Protein AF-A0A9P6N732-F1 (afdb_monomer_lite)

Secondary structure (DSSP, 8-state):
-THHHHHHHHHHHHHHHHHHHHHHHHHHH--SS-HHHHHHHHHHHHHHHHTS-HHHHHHHHHHHHHHHHHHHHHHHHHHHHHHTT-STT----TTHHHHTT-SSPPSTT--SHHHHHHHHHHHHHHHHHTTTTHHHHHHHHHTSS-HHHHHHHHHHHHHHHHHHHHHHHHHHHHHHS-TT-TT--TT---GGG-HHHHHHHHTT-TTS--

pLDDT: mean 74.11, std 10.77, range [39.5, 91.31]

Structure (mmCIF, N/CA/C/O backbone):
data_AF-A0A9P6N732-F1
#
_entry.id   AF-A0A9P6N732-F1
#
loop_
_atom_site.group_PDB
_atom_site.id
_atom_site.type_symbol
_atom_site.label_atom_id
_atom_site.label_alt_id
_atom_site.label_comp_id
_atom_site.label_asym_id
_atom_site.label_entity_id
_atom_site.label_seq_id
_atom_site.pdbx_PDB_ins_code
_atom_site.Cartn_x
_atom_site.Cartn_y
_atom_site.Cartn_z
_atom_site.occupancy
_atom_site.B_iso_or_equiv
_atom_site.auth_seq_id
_atom_site.auth_comp_id
_atom_site.auth_asym_id
_atom_site.auth_atom_id
_atom_site.pdbx_PDB_model_num
ATOM 1 N N . MET A 1 1 ? 26.336 9.487 -18.214 1.00 48.50 1 MET A N 1
ATOM 2 C CA . MET A 1 1 ? 27.248 8.902 -17.209 1.00 48.50 1 MET A CA 1
ATOM 3 C C . MET A 1 1 ? 26.817 9.102 -15.746 1.00 48.50 1 MET A C 1
ATOM 5 O O . MET A 1 1 ? 27.049 8.152 -15.024 1.00 48.50 1 MET A O 1
ATOM 9 N N . PRO A 1 2 ? 26.117 10.176 -15.299 1.00 49.53 2 PRO A N 1
ATOM 10 C CA . PRO A 1 2 ? 25.765 10.336 -13.872 1.00 49.53 2 PRO A CA 1
ATOM 11 C C . PRO A 1 2 ? 24.549 9.510 -13.395 1.00 49.53 2 PRO A C 1
ATOM 13 O O . PRO A 1 2 ? 24.316 9.381 -12.201 1.00 49.53 2 PRO A O 1
ATOM 16 N N . CYS A 1 3 ? 23.763 8.932 -14.312 1.00 46.25 3 CYS A N 1
ATOM 17 C CA . CYS A 1 3 ? 22.564 8.148 -13.974 1.00 46.25 3 CYS A CA 1
ATOM 18 C C . CYS A 1 3 ? 22.903 6.759 -13.388 1.00 46.25 3 CYS A C 1
ATOM 20 O O . CYS A 1 3 ? 22.162 6.231 -12.565 1.00 46.25 3 CYS A O 1
ATOM 22 N N . ARG A 1 4 ? 24.060 6.183 -13.754 1.00 48.03 4 ARG A N 1
ATOM 23 C CA . ARG A 1 4 ? 24.519 4.895 -13.204 1.00 48.03 4 ARG A CA 1
ATOM 24 C C . ARG A 1 4 ? 24.919 4.996 -11.733 1.00 48.03 4 ARG A C 1
ATOM 26 O O . ARG A 1 4 ? 24.672 4.055 -10.992 1.00 48.03 4 ARG A O 1
ATOM 33 N N . ASP A 1 5 ? 25.472 6.128 -11.312 1.00 51.56 5 ASP A N 1
ATOM 34 C CA . ASP A 1 5 ? 26.007 6.278 -9.956 1.00 51.56 5 ASP A CA 1
ATOM 35 C C . ASP A 1 5 ? 24.883 6.403 -8.912 1.00 51.56 5 ASP A C 1
ATOM 37 O O . ASP A 1 5 ? 24.933 5.755 -7.873 1.00 51.56 5 ASP A O 1
ATOM 41 N N . ILE A 1 6 ? 23.795 7.111 -9.237 1.00 50.75 6 ILE A N 1
ATOM 42 C CA . ILE A 1 6 ? 22.619 7.246 -8.355 1.00 50.75 6 ILE A CA 1
ATOM 43 C C . ILE A 1 6 ? 21.789 5.949 -8.319 1.00 50.75 6 ILE A C 1
ATOM 45 O O . ILE A 1 6 ? 21.302 5.543 -7.263 1.00 50.75 6 ILE A O 1
ATOM 49 N N . LEU A 1 7 ? 21.661 5.253 -9.457 1.00 49.97 7 LEU A N 1
ATOM 50 C CA . LEU A 1 7 ? 21.033 3.926 -9.496 1.00 49.97 7 LEU A CA 1
ATOM 51 C C . LEU A 1 7 ? 21.823 2.898 -8.668 1.00 49.97 7 LEU A C 1
ATOM 53 O O . LEU A 1 7 ? 21.218 2.030 -8.041 1.00 49.97 7 LEU A O 1
ATOM 57 N N . ASN A 1 8 ? 23.151 3.013 -8.605 1.00 47.62 8 ASN A N 1
ATOM 58 C CA . ASN A 1 8 ? 23.995 2.122 -7.808 1.00 47.62 8 ASN A CA 1
ATOM 59 C C . ASN A 1 8 ? 23.916 2.386 -6.293 1.00 47.62 8 ASN A C 1
ATOM 61 O O . ASN A 1 8 ? 24.102 1.448 -5.525 1.00 47.62 8 ASN A O 1
ATOM 65 N N . GLU A 1 9 ? 23.606 3.608 -5.846 1.00 53.16 9 GLU A N 1
ATOM 66 C CA . GLU A 1 9 ? 23.449 3.917 -4.412 1.00 53.16 9 GLU A CA 1
ATOM 67 C C . GLU A 1 9 ? 22.046 3.605 -3.863 1.00 53.16 9 GLU A C 1
ATOM 69 O O . GLU A 1 9 ? 21.909 3.244 -2.694 1.00 53.16 9 GLU A O 1
ATOM 74 N N . ILE A 1 10 ? 21.000 3.702 -4.693 1.00 54.28 10 ILE A N 1
ATOM 75 C CA . ILE A 1 10 ? 19.600 3.492 -4.271 1.00 54.28 10 ILE A CA 1
ATOM 76 C C . ILE A 1 10 ? 19.138 2.044 -4.505 1.00 54.28 10 ILE A C 1
ATOM 78 O O . ILE A 1 10 ? 18.324 1.517 -3.744 1.00 54.28 10 ILE A O 1
ATOM 82 N N . SER A 1 11 ? 19.681 1.355 -5.514 1.00 59.44 11 SER A N 1
ATOM 83 C CA . SER A 1 11 ? 19.337 -0.051 -5.769 1.00 59.44 11 SER A CA 1
ATOM 84 C C . SER A 1 11 ? 19.594 -1.011 -4.596 1.00 59.44 11 SER A C 1
ATOM 86 O O . SER A 1 11 ? 18.747 -1.881 -4.401 1.00 59.44 11 SER A O 1
ATOM 88 N N . PRO A 1 12 ? 20.653 -0.896 -3.763 1.00 66.31 12 PRO A N 1
ATOM 89 C CA . PRO A 1 12 ? 20.920 -1.896 -2.732 1.00 66.31 12 PRO A CA 1
ATOM 90 C C . PRO A 1 12 ? 19.875 -1.862 -1.616 1.00 66.31 12 PRO A C 1
ATOM 92 O O . PRO A 1 12 ? 19.451 -2.912 -1.137 1.00 66.31 12 PRO A O 1
ATOM 95 N N . SER A 1 13 ? 19.437 -0.666 -1.210 1.00 68.19 13 SER A N 1
ATOM 96 C CA . SER A 1 13 ? 18.441 -0.496 -0.148 1.00 68.19 13 SER A CA 1
ATOM 97 C C . SER A 1 13 ? 17.042 -0.893 -0.621 1.00 68.19 13 SER A C 1
ATOM 99 O O . SER A 1 13 ? 16.320 -1.567 0.115 1.00 68.19 13 SER A O 1
ATOM 101 N N . ALA A 1 14 ? 16.688 -0.560 -1.865 1.00 71.44 14 ALA A N 1
ATOM 102 C CA . ALA A 1 14 ? 15.433 -0.978 -2.479 1.00 71.44 14 ALA A CA 1
ATOM 103 C C . ALA A 1 14 ? 15.367 -2.504 -2.661 1.00 71.44 14 ALA A C 1
ATOM 105 O O . ALA A 1 14 ? 14.405 -3.130 -2.221 1.00 71.44 14 ALA A O 1
ATOM 106 N N . LEU A 1 15 ? 16.419 -3.121 -3.215 1.00 76.12 15 LEU A N 1
ATOM 107 C CA . LEU A 1 15 ? 16.503 -4.577 -3.376 1.00 76.12 15 LEU A CA 1
ATOM 108 C C . LEU A 1 15 ? 16.464 -5.296 -2.022 1.00 76.12 15 LEU A C 1
ATOM 110 O O . LEU A 1 15 ? 15.762 -6.293 -1.878 1.00 76.12 15 LEU A O 1
ATOM 114 N N . ALA A 1 16 ? 17.161 -4.781 -1.003 1.00 77.56 16 ALA A N 1
ATOM 115 C CA . ALA A 1 16 ? 17.107 -5.345 0.345 1.00 77.56 16 ALA A CA 1
ATOM 116 C C . ALA A 1 16 ? 15.693 -5.274 0.951 1.00 77.56 16 ALA A C 1
ATOM 118 O O . ALA A 1 16 ? 15.240 -6.237 1.576 1.00 77.56 16 ALA A O 1
ATOM 119 N N . ALA A 1 17 ? 14.974 -4.167 0.738 1.00 78.44 17 ALA A N 1
ATOM 120 C CA . ALA A 1 17 ? 13.595 -4.013 1.190 1.00 78.44 17 ALA A CA 1
ATOM 121 C C . ALA A 1 17 ? 12.636 -4.974 0.464 1.00 78.44 17 ALA A C 1
ATOM 123 O O . ALA A 1 17 ? 11.801 -5.605 1.113 1.00 78.44 17 ALA A O 1
ATOM 124 N N . GLU A 1 18 ? 12.777 -5.140 -0.854 1.00 78.56 18 GLU A N 1
ATOM 125 C CA . GLU A 1 18 ? 11.959 -6.065 -1.651 1.00 78.56 18 GLU A CA 1
ATOM 126 C C . GLU A 1 18 ? 12.215 -7.533 -1.282 1.00 78.56 18 GLU A C 1
ATOM 128 O O . GLU A 1 18 ? 11.266 -8.303 -1.111 1.00 78.56 18 GLU A O 1
ATOM 133 N N . LEU A 1 19 ? 13.479 -7.916 -1.072 1.00 83.56 19 LEU A N 1
ATOM 134 C CA . LEU A 1 19 ? 13.851 -9.258 -0.616 1.00 83.56 19 LEU A CA 1
ATOM 135 C C . LEU A 1 19 ? 13.285 -9.552 0.779 1.00 83.56 19 LEU A C 1
ATOM 137 O O . LEU A 1 19 ? 12.690 -10.611 0.985 1.00 83.56 19 LEU A O 1
ATOM 141 N N . SER A 1 20 ? 13.396 -8.605 1.714 1.00 83.75 20 SER A N 1
ATOM 142 C CA . SER A 1 20 ? 12.810 -8.733 3.054 1.00 83.75 20 SER A CA 1
ATOM 143 C C . SER A 1 20 ? 11.286 -8.887 2.989 1.00 83.75 20 SER A C 1
ATOM 145 O O . SER A 1 20 ? 10.727 -9.815 3.577 1.00 83.75 20 SER A O 1
ATOM 147 N N . ALA A 1 21 ? 10.612 -8.052 2.193 1.00 80.88 21 ALA A N 1
ATOM 148 C CA . ALA A 1 21 ? 9.166 -8.125 2.001 1.00 80.88 21 ALA A CA 1
ATOM 149 C C . ALA A 1 21 ? 8.720 -9.462 1.382 1.00 80.88 21 ALA A C 1
ATOM 151 O O . ALA A 1 21 ? 7.723 -10.038 1.818 1.00 80.88 21 ALA A O 1
ATOM 152 N N . SER A 1 22 ? 9.466 -9.987 0.403 1.00 82.19 22 SER A N 1
ATOM 153 C CA . SER A 1 22 ? 9.171 -11.283 -0.221 1.00 82.19 22 SER A CA 1
ATOM 154 C C . SER A 1 22 ? 9.269 -12.444 0.774 1.00 82.19 22 SER A C 1
ATOM 156 O O . SER A 1 22 ? 8.415 -13.330 0.783 1.00 82.19 22 SER A O 1
ATOM 158 N N . ALA A 1 23 ? 10.256 -12.407 1.671 1.00 83.06 23 ALA A N 1
ATOM 159 C CA . ALA A 1 23 ? 10.449 -13.436 2.682 1.00 83.06 23 ALA A CA 1
ATOM 160 C C . ALA A 1 23 ? 9.321 -13.412 3.730 1.00 83.06 23 ALA A C 1
ATOM 162 O O . ALA A 1 23 ? 8.751 -14.457 4.051 1.00 83.06 23 ALA A O 1
ATOM 163 N N . ILE A 1 24 ? 8.908 -12.214 4.164 1.00 80.50 24 ILE A N 1
ATOM 164 C CA . ILE A 1 24 ? 7.747 -12.018 5.047 1.00 80.50 24 ILE A CA 1
ATOM 165 C C . ILE A 1 24 ? 6.460 -12.543 4.385 1.00 80.50 24 ILE A C 1
ATOM 167 O O . ILE A 1 24 ? 5.666 -13.229 5.029 1.00 80.50 24 ILE A O 1
ATOM 171 N N . LEU A 1 25 ? 6.260 -12.280 3.088 1.00 80.81 25 LEU A N 1
ATOM 172 C CA . LEU A 1 25 ? 5.090 -12.756 2.344 1.00 80.81 25 LEU A CA 1
ATOM 173 C C . LEU A 1 25 ? 5.022 -14.290 2.278 1.00 80.81 25 LEU A C 1
ATOM 175 O O . LEU A 1 25 ? 3.945 -14.865 2.407 1.00 80.81 25 LEU A O 1
ATOM 179 N N . ILE A 1 26 ? 6.151 -14.975 2.091 1.00 81.19 26 ILE A N 1
ATOM 180 C CA . ILE A 1 26 ? 6.178 -16.447 2.070 1.00 81.19 26 ILE A CA 1
ATOM 181 C C . ILE A 1 26 ? 5.954 -17.008 3.478 1.00 81.19 26 ILE A C 1
ATOM 183 O O . ILE A 1 26 ? 5.243 -18.003 3.646 1.00 81.19 26 ILE A O 1
ATOM 187 N N . ASN A 1 27 ? 6.493 -16.337 4.501 1.00 79.25 27 ASN A N 1
ATOM 188 C CA . ASN A 1 27 ? 6.292 -16.717 5.897 1.00 79.25 27 ASN A CA 1
ATOM 189 C C . ASN A 1 27 ? 4.812 -16.683 6.316 1.00 79.25 27 ASN A C 1
ATOM 191 O O . ASN A 1 27 ? 4.403 -17.480 7.160 1.00 79.25 27 ASN A O 1
ATOM 195 N N . TYR A 1 28 ? 4.001 -15.835 5.675 1.00 72.62 28 TYR A N 1
ATOM 196 C CA . TYR A 1 28 ? 2.550 -15.812 5.871 1.00 72.62 28 TYR A CA 1
ATOM 197 C C . TYR A 1 28 ? 1.893 -17.175 5.585 1.00 72.62 28 TYR A C 1
ATOM 199 O O . TYR A 1 28 ? 1.007 -17.592 6.324 1.00 72.62 28 TYR A O 1
ATOM 207 N N . TRP A 1 29 ? 2.359 -17.904 4.564 1.00 74.44 29 TRP A N 1
ATOM 208 C CA . TRP A 1 29 ? 1.791 -19.197 4.156 1.00 74.44 29 TRP A CA 1
ATOM 209 C C . TRP A 1 29 ? 2.515 -20.407 4.749 1.00 74.44 29 TRP A C 1
ATOM 211 O O . TRP A 1 29 ? 1.934 -21.482 4.884 1.00 74.44 29 TRP A O 1
ATOM 221 N N . THR A 1 30 ? 3.802 -20.283 5.075 1.00 74.88 30 THR A N 1
ATOM 222 C CA . THR A 1 30 ? 4.592 -21.382 5.642 1.00 74.88 30 THR A CA 1
ATOM 223 C C . THR A 1 30 ? 5.644 -20.850 6.603 1.00 74.88 30 THR A C 1
ATOM 225 O O . THR A 1 30 ? 6.662 -20.288 6.204 1.00 74.88 30 THR A O 1
ATOM 228 N N . LYS A 1 31 ? 5.432 -21.123 7.895 1.00 69.56 31 LYS A N 1
ATOM 229 C CA . LYS A 1 31 ? 6.390 -20.835 8.977 1.00 69.56 31 LYS A CA 1
ATOM 230 C C . LYS A 1 31 ? 7.381 -21.974 9.237 1.00 69.56 31 LYS A C 1
ATOM 232 O O . LYS A 1 31 ? 8.205 -21.875 10.138 1.00 69.56 31 LYS A O 1
ATOM 237 N N . ALA A 1 32 ? 7.305 -23.058 8.462 1.00 72.38 32 ALA A N 1
ATOM 238 C CA . ALA A 1 32 ? 8.124 -24.256 8.660 1.00 72.38 32 ALA A CA 1
ATOM 239 C C . ALA A 1 32 ? 9.618 -24.045 8.346 1.00 72.38 32 ALA A C 1
ATOM 241 O O . ALA A 1 32 ? 10.449 -24.838 8.779 1.00 72.38 32 ALA A O 1
ATOM 242 N N . VAL A 1 33 ? 9.968 -22.992 7.599 1.00 77.31 33 VAL A N 1
ATOM 243 C CA . VAL A 1 33 ? 11.335 -22.723 7.130 1.00 77.31 33 VAL A CA 1
ATOM 244 C C . VAL A 1 33 ? 11.800 -21.350 7.620 1.00 77.31 33 VAL A C 1
ATOM 246 O O . VAL A 1 33 ? 11.029 -20.389 7.625 1.00 77.31 33 VAL A O 1
ATOM 249 N N . ASN A 1 34 ? 13.071 -21.254 8.024 1.00 79.94 34 ASN A N 1
ATOM 250 C CA . ASN A 1 34 ? 13.687 -20.010 8.491 1.00 79.94 34 ASN A CA 1
ATOM 251 C C . ASN A 1 34 ? 13.654 -18.927 7.394 1.00 79.94 34 ASN A C 1
ATOM 253 O O . ASN A 1 34 ? 14.011 -19.185 6.244 1.00 79.94 34 ASN A O 1
ATOM 257 N N . ASN A 1 35 ? 13.285 -17.701 7.774 1.00 77.75 35 ASN A N 1
ATOM 258 C CA . ASN A 1 35 ? 13.184 -16.542 6.885 1.00 77.75 35 ASN A CA 1
ATOM 259 C C . ASN A 1 35 ? 14.473 -16.271 6.083 1.00 77.75 35 ASN A C 1
ATOM 261 O O . ASN A 1 35 ? 14.416 -15.849 4.930 1.00 77.75 35 ASN A O 1
ATOM 265 N N . ALA A 1 36 ? 15.641 -16.568 6.665 1.00 80.50 36 ALA A N 1
ATOM 266 C CA . ALA A 1 36 ? 16.934 -16.414 6.000 1.00 80.50 36 ALA A CA 1
ATOM 267 C C . ALA A 1 36 ? 17.070 -17.262 4.725 1.00 80.50 36 ALA A C 1
ATOM 269 O O . ALA A 1 36 ? 17.690 -16.824 3.756 1.00 80.50 36 ALA A O 1
ATOM 270 N N . VAL A 1 37 ? 16.450 -18.446 4.697 1.00 84.88 37 VAL A N 1
ATOM 271 C CA . VAL A 1 37 ? 16.491 -19.347 3.537 1.00 84.88 37 VAL A CA 1
ATOM 272 C C . VAL A 1 37 ? 15.705 -18.749 2.373 1.00 84.88 37 VAL A C 1
ATOM 274 O O . VAL A 1 37 ? 16.184 -18.748 1.240 1.00 84.88 37 VAL A O 1
ATOM 277 N N . TRP A 1 38 ? 14.534 -18.171 2.653 1.00 84.44 38 TRP A N 1
ATOM 278 C CA . TRP A 1 38 ? 13.718 -17.503 1.639 1.00 84.44 38 TRP A CA 1
ATOM 279 C C . TRP A 1 38 ? 14.414 -16.272 1.058 1.00 84.44 38 TRP A C 1
ATOM 281 O O . TRP A 1 38 ? 14.413 -16.095 -0.159 1.00 84.44 38 TRP A O 1
ATOM 291 N N . MET A 1 39 ? 15.080 -15.474 1.900 1.00 84.56 39 MET A N 1
ATOM 292 C CA . MET A 1 39 ? 15.869 -14.327 1.437 1.00 84.56 39 MET A CA 1
ATOM 293 C C . MET A 1 39 ? 17.022 -14.754 0.517 1.00 84.56 39 MET A C 1
ATOM 295 O O . MET A 1 39 ? 17.208 -14.160 -0.544 1.00 84.56 39 MET A O 1
ATOM 299 N N . MET A 1 40 ? 17.768 -15.803 0.881 1.00 86.06 40 MET A N 1
ATOM 300 C CA . MET A 1 40 ? 18.874 -16.313 0.060 1.00 86.06 40 MET A CA 1
ATOM 301 C C . MET A 1 40 ? 18.384 -16.867 -1.283 1.00 86.06 40 MET A C 1
ATOM 303 O O . MET A 1 40 ? 19.015 -16.635 -2.314 1.00 86.06 40 MET A O 1
ATOM 307 N N . LEU A 1 41 ? 17.242 -17.560 -1.287 1.00 87.62 41 LEU A N 1
ATOM 308 C CA . LEU A 1 41 ? 16.639 -18.095 -2.505 1.00 87.62 41 LEU A CA 1
ATOM 309 C C . LEU A 1 41 ? 16.192 -16.972 -3.448 1.00 87.62 41 LEU A C 1
ATOM 311 O O . LEU A 1 41 ? 16.503 -17.015 -4.636 1.00 87.62 41 LEU A O 1
ATOM 315 N N . MET A 1 42 ? 15.515 -15.945 -2.930 1.00 85.94 42 MET A N 1
ATOM 316 C CA . MET A 1 42 ? 15.081 -14.805 -3.746 1.00 85.94 42 MET A CA 1
ATOM 317 C C . MET A 1 42 ? 16.267 -14.005 -4.286 1.00 85.94 42 MET A C 1
ATOM 319 O O . MET A 1 42 ? 16.261 -13.610 -5.451 1.00 85.94 42 MET A O 1
ATOM 323 N N . LEU A 1 43 ? 17.334 -13.854 -3.497 1.00 85.75 43 LEU A N 1
ATOM 324 C CA . LEU A 1 43 ? 18.578 -13.253 -3.971 1.00 85.75 43 LEU A CA 1
ATOM 325 C C . LEU A 1 43 ? 19.194 -14.065 -5.120 1.00 85.75 43 LEU A C 1
ATOM 327 O O . LEU A 1 43 ? 19.596 -13.484 -6.125 1.00 85.75 43 LEU A O 1
ATOM 331 N N . ALA A 1 44 ? 19.230 -15.396 -5.012 1.00 86.62 44 ALA A N 1
ATOM 332 C CA . ALA A 1 44 ? 19.741 -16.260 -6.076 1.00 86.62 44 ALA A CA 1
ATOM 333 C C . ALA A 1 44 ? 18.935 -16.117 -7.379 1.00 86.62 44 ALA A C 1
ATOM 335 O O . ALA A 1 44 ? 19.522 -16.086 -8.459 1.00 86.62 44 ALA A O 1
ATOM 336 N N . VAL A 1 45 ? 17.609 -15.960 -7.288 1.00 86.12 45 VAL A N 1
ATOM 337 C CA . VAL A 1 45 ? 16.747 -15.691 -8.452 1.00 86.12 45 VAL A CA 1
ATOM 338 C C . VAL A 1 45 ? 17.073 -14.337 -9.079 1.00 86.12 45 VAL A C 1
ATOM 340 O O . VAL A 1 45 ? 17.247 -14.263 -10.293 1.00 86.12 45 VAL A O 1
ATOM 343 N N . VAL A 1 46 ? 17.211 -13.276 -8.277 1.00 82.69 46 VAL A N 1
ATOM 344 C CA . VAL A 1 46 ? 17.572 -11.936 -8.776 1.00 82.69 46 VAL A CA 1
ATOM 345 C C . VAL A 1 46 ? 18.942 -11.954 -9.453 1.00 82.69 46 VAL A C 1
ATOM 347 O O . VAL A 1 46 ? 19.108 -11.387 -10.533 1.00 82.69 46 VAL A O 1
ATOM 350 N N . VAL A 1 47 ? 19.921 -12.642 -8.865 1.00 84.25 47 VAL A N 1
ATOM 351 C CA . VAL A 1 47 ? 21.248 -12.828 -9.467 1.00 84.25 47 VAL A CA 1
ATOM 352 C C . VAL A 1 47 ? 21.148 -13.630 -10.768 1.00 84.25 47 VAL A C 1
ATOM 354 O O . VAL A 1 47 ? 21.765 -13.252 -11.757 1.00 84.25 47 VAL A O 1
ATOM 357 N N . GLY A 1 48 ? 20.326 -14.680 -10.815 1.00 83.06 48 GLY A N 1
ATOM 358 C CA . GLY A 1 48 ? 20.071 -15.453 -12.033 1.00 83.06 48 GLY A CA 1
ATOM 359 C C . GLY A 1 48 ? 19.447 -14.615 -13.153 1.00 83.06 48 GLY A C 1
ATOM 360 O O . GLY A 1 48 ? 19.899 -14.671 -14.295 1.00 83.06 48 GLY A O 1
ATOM 361 N N . LEU A 1 49 ? 18.461 -13.777 -12.823 1.00 78.25 49 LEU A N 1
ATOM 362 C CA . LEU A 1 49 ? 17.828 -12.854 -13.768 1.00 78.25 49 LEU A CA 1
ATOM 363 C C . LEU A 1 49 ? 18.784 -11.755 -14.253 1.00 78.25 49 LEU A C 1
ATOM 365 O O . LEU A 1 49 ? 18.635 -11.294 -15.380 1.00 78.25 49 LEU A O 1
ATOM 369 N N . ASN A 1 50 ? 19.797 -11.376 -13.464 1.00 81.44 50 ASN A N 1
ATOM 370 C CA . ASN A 1 50 ? 20.834 -10.434 -13.905 1.00 81.44 50 ASN A CA 1
ATOM 371 C C . ASN A 1 50 ? 21.684 -10.972 -15.072 1.00 81.44 50 ASN A C 1
ATOM 373 O O . ASN A 1 50 ? 22.267 -10.179 -15.807 1.00 81.44 50 ASN A O 1
ATOM 377 N N . PHE A 1 51 ? 21.737 -12.292 -15.282 1.00 80.88 51 PHE A N 1
ATOM 378 C CA . PHE A 1 51 ? 22.398 -12.885 -16.451 1.00 80.88 51 PHE A CA 1
ATOM 379 C C . PHE A 1 51 ? 21.491 -12.962 -17.691 1.00 80.88 51 PHE A C 1
ATOM 381 O O . PHE A 1 51 ? 21.964 -13.321 -18.771 1.00 80.88 51 PHE A O 1
ATOM 388 N N . ALA A 1 52 ? 20.199 -12.642 -17.566 1.00 77.81 52 ALA A N 1
ATOM 389 C CA . ALA A 1 52 ? 19.250 -12.711 -18.670 1.00 77.81 52 ALA A CA 1
ATOM 390 C C . ALA A 1 52 ? 19.332 -11.472 -19.593 1.00 77.81 52 ALA A C 1
ATOM 392 O O . ALA A 1 52 ? 19.712 -10.382 -19.158 1.00 77.81 52 ALA A O 1
ATOM 393 N N . PRO A 1 53 ? 18.947 -11.594 -20.879 1.00 75.94 53 PRO A N 1
ATOM 394 C CA . PRO A 1 53 ? 18.941 -10.468 -21.809 1.00 75.94 53 PRO A CA 1
ATOM 395 C C . PRO A 1 53 ? 17.970 -9.361 -21.374 1.00 75.94 53 PRO A C 1
ATOM 397 O O . PRO A 1 53 ? 16.801 -9.622 -21.087 1.00 75.94 53 PRO A O 1
ATOM 400 N N . ALA A 1 54 ? 18.425 -8.106 -21.434 1.00 72.38 54 ALA A N 1
ATOM 401 C CA . ALA A 1 54 ? 17.673 -6.927 -20.984 1.00 72.38 54 ALA A CA 1
ATOM 402 C C . ALA A 1 54 ? 16.305 -6.729 -21.671 1.00 72.38 54 ALA A C 1
ATOM 404 O O . ALA A 1 54 ? 15.431 -6.061 -21.125 1.00 72.38 54 ALA A O 1
ATOM 405 N N . HIS A 1 55 ? 16.093 -7.313 -22.853 1.00 73.88 55 HIS A N 1
ATOM 406 C CA . HIS A 1 55 ? 14.814 -7.229 -23.558 1.00 73.88 55 HIS A CA 1
ATOM 407 C C . HIS A 1 55 ? 13.680 -7.956 -22.818 1.00 73.88 55 HIS A C 1
ATOM 409 O O . HIS A 1 55 ? 12.584 -7.415 -22.711 1.00 73.88 55 HIS A O 1
ATOM 415 N N . PHE A 1 56 ? 13.960 -9.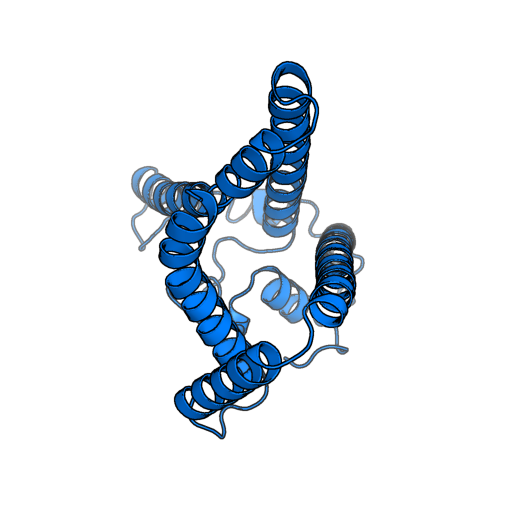128 -22.235 1.00 75.00 56 PHE A N 1
ATOM 416 C CA . PHE A 1 56 ? 12.970 -9.876 -21.454 1.00 75.00 56 PHE A CA 1
ATOM 417 C C . PHE A 1 56 ? 12.579 -9.133 -20.175 1.00 75.00 56 PHE A C 1
ATOM 419 O O . PHE A 1 56 ? 11.416 -9.146 -19.781 1.00 75.00 56 PHE A O 1
ATOM 426 N N . TYR A 1 57 ? 13.535 -8.444 -19.547 1.00 73.81 57 TYR A N 1
ATOM 427 C CA . TYR A 1 57 ? 13.296 -7.696 -18.314 1.00 73.81 57 TYR A CA 1
ATOM 428 C C . TYR A 1 57 ? 12.207 -6.627 -18.487 1.00 73.81 57 TYR A C 1
ATOM 430 O O . TYR A 1 57 ? 11.298 -6.540 -17.665 1.00 73.81 57 TYR A O 1
ATOM 438 N N . GLY A 1 58 ? 12.249 -5.877 -19.594 1.00 73.94 58 GLY A N 1
ATOM 439 C CA . GLY A 1 58 ? 11.274 -4.818 -19.866 1.00 73.94 58 GLY A CA 1
ATOM 440 C C . GLY A 1 58 ? 9.841 -5.329 -20.060 1.00 73.94 58 GLY A C 1
ATOM 441 O O . GLY A 1 58 ? 8.893 -4.682 -19.613 1.00 73.94 58 GLY A O 1
ATOM 442 N N . GLU A 1 59 ? 9.662 -6.501 -20.679 1.00 81.19 59 GLU A N 1
ATOM 443 C CA . GLU A 1 59 ? 8.332 -7.110 -20.821 1.00 81.19 59 GLU A CA 1
ATOM 444 C C . GLU A 1 59 ? 7.783 -7.581 -19.471 1.00 81.19 59 GLU A C 1
ATOM 446 O O . GLU A 1 59 ? 6.631 -7.290 -19.136 1.00 81.19 59 GLU A O 1
ATOM 451 N N . PHE A 1 60 ? 8.605 -8.257 -18.660 1.00 81.12 60 PHE A N 1
ATOM 452 C CA . PHE A 1 60 ? 8.196 -8.695 -17.324 1.00 81.12 60 PHE A CA 1
ATOM 453 C C . PHE A 1 60 ? 7.845 -7.518 -16.418 1.00 81.12 60 PHE A C 1
ATOM 455 O O . PHE A 1 60 ? 6.829 -7.564 -15.725 1.00 81.12 60 PHE A O 1
ATOM 462 N N . GLU A 1 61 ? 8.640 -6.452 -16.444 1.00 79.19 61 GLU A N 1
ATOM 463 C CA . GLU A 1 61 ? 8.386 -5.252 -15.651 1.00 79.19 61 GLU A CA 1
ATOM 464 C C . GLU A 1 61 ? 7.018 -4.638 -15.981 1.00 79.19 61 GLU A C 1
ATOM 466 O O . GLU A 1 61 ? 6.252 -4.302 -15.073 1.00 79.19 61 GLU A O 1
ATOM 471 N N . PHE A 1 62 ? 6.655 -4.576 -17.267 1.00 82.44 62 PHE A N 1
ATOM 472 C CA . PHE A 1 62 ? 5.339 -4.101 -17.689 1.00 82.44 62 PHE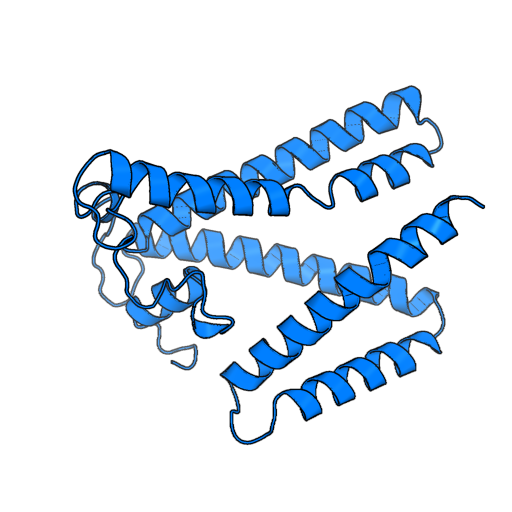 A CA 1
ATOM 473 C C . PHE A 1 62 ? 4.203 -4.975 -17.137 1.00 82.44 62 PHE A C 1
ATOM 475 O O . PHE A 1 62 ? 3.240 -4.454 -16.561 1.00 82.44 62 PHE A O 1
ATOM 482 N N . TRP A 1 63 ? 4.322 -6.301 -17.252 1.00 88.12 63 TRP A N 1
ATOM 483 C CA . TRP A 1 63 ? 3.320 -7.228 -16.721 1.00 88.12 63 TRP A CA 1
ATOM 484 C C . TRP A 1 63 ? 3.195 -7.131 -15.196 1.00 88.12 63 TRP A C 1
ATOM 486 O O . TRP A 1 63 ? 2.081 -6.978 -14.687 1.00 88.12 63 TRP A O 1
ATOM 496 N N . PHE A 1 64 ? 4.304 -7.124 -14.454 1.00 82.69 64 PHE A N 1
ATOM 497 C CA . PHE A 1 64 ? 4.285 -6.991 -12.994 1.00 82.69 64 PHE A CA 1
ATOM 498 C C . PHE A 1 64 ? 3.723 -5.640 -12.533 1.00 82.69 64 PHE A C 1
ATOM 500 O O . PHE A 1 64 ? 2.942 -5.587 -11.577 1.00 82.69 64 PHE A O 1
ATOM 507 N N . ALA A 1 65 ? 4.046 -4.548 -13.232 1.00 83.62 65 ALA A N 1
ATOM 508 C CA . ALA A 1 65 ? 3.471 -3.234 -12.958 1.00 83.62 65 ALA A CA 1
ATOM 509 C C . ALA A 1 65 ? 1.953 -3.207 -13.208 1.00 83.62 65 ALA A C 1
ATOM 511 O O . ALA A 1 65 ? 1.210 -2.606 -12.426 1.00 83.62 65 ALA A O 1
ATOM 512 N N . SER A 1 66 ? 1.478 -3.894 -14.253 1.00 87.88 66 SER A N 1
ATOM 513 C CA . SER A 1 66 ? 0.048 -3.989 -14.563 1.00 87.88 66 SER A CA 1
ATOM 514 C C . SER A 1 66 ? -0.729 -4.740 -13.475 1.00 87.88 66 SER A C 1
ATOM 516 O O . SER A 1 66 ? -1.736 -4.230 -12.978 1.00 87.88 66 SER A O 1
ATOM 518 N N . ILE A 1 67 ? -0.214 -5.887 -13.013 1.00 90.94 67 ILE A N 1
ATOM 519 C CA . ILE A 1 67 ? -0.820 -6.685 -11.938 1.00 90.94 67 ILE A CA 1
ATOM 520 C C . ILE A 1 67 ? -0.886 -5.867 -10.649 1.00 90.94 67 ILE A C 1
ATOM 522 O O . ILE A 1 67 ? -1.932 -5.817 -10.003 1.00 90.94 67 ILE A O 1
ATOM 526 N N . LYS A 1 68 ? 0.198 -5.160 -10.299 1.00 85.69 68 LYS A N 1
ATOM 527 C CA . LYS A 1 68 ? 0.238 -4.277 -9.123 1.00 85.69 68 LYS A CA 1
ATOM 528 C C . LYS A 1 68 ? -0.894 -3.246 -9.160 1.00 85.69 68 LYS A C 1
ATOM 530 O O . LYS A 1 68 ? -1.576 -3.044 -8.155 1.00 85.69 68 LYS A O 1
ATOM 535 N N . LEU A 1 69 ? -1.120 -2.617 -10.314 1.00 87.75 69 LEU A N 1
ATOM 536 C CA . LEU A 1 69 ? -2.169 -1.613 -10.474 1.00 87.75 69 LEU A CA 1
ATO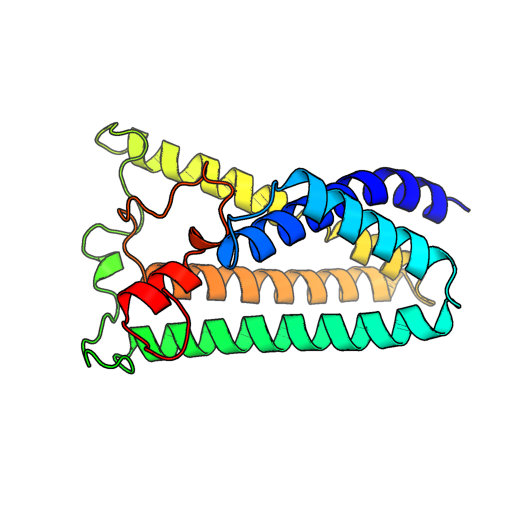M 537 C C . LEU A 1 69 ? -3.574 -2.220 -10.357 1.00 87.75 69 LEU A C 1
ATOM 539 O O . LEU A 1 69 ? -4.415 -1.660 -9.652 1.00 87.75 69 LEU A O 1
ATOM 543 N N . VAL A 1 70 ? -3.815 -3.376 -10.981 1.00 91.31 70 VAL A N 1
ATOM 544 C CA . VAL A 1 70 ? -5.097 -4.093 -10.886 1.00 91.31 70 VAL A CA 1
ATOM 545 C C . VAL A 1 70 ? -5.395 -4.490 -9.439 1.00 91.31 70 VAL A C 1
ATOM 547 O O . VAL A 1 70 ? -6.474 -4.178 -8.938 1.00 91.31 70 VAL A O 1
ATOM 550 N N . THR A 1 71 ? -4.431 -5.074 -8.722 1.00 88.50 71 THR A N 1
ATOM 551 C CA . THR A 1 71 ? -4.599 -5.491 -7.319 1.00 88.50 71 THR A CA 1
ATOM 552 C C . THR A 1 71 ? -4.973 -4.320 -6.410 1.00 88.50 71 THR A C 1
ATOM 554 O O . THR A 1 71 ? -5.889 -4.426 -5.594 1.00 88.50 71 THR A O 1
ATOM 557 N N . ILE A 1 72 ? -4.312 -3.171 -6.574 1.00 87.19 72 ILE A N 1
ATOM 558 C CA . ILE A 1 72 ? -4.595 -1.965 -5.787 1.00 87.19 72 ILE A CA 1
ATOM 559 C C . ILE A 1 72 ? -6.019 -1.441 -6.043 1.00 87.19 72 ILE A C 1
ATOM 561 O O . ILE A 1 72 ? -6.693 -0.995 -5.109 1.00 87.19 72 ILE A O 1
ATOM 565 N N . LEU A 1 73 ? -6.487 -1.481 -7.294 1.00 89.12 73 LEU A N 1
ATOM 566 C CA . LEU A 1 73 ? -7.849 -1.075 -7.646 1.00 89.12 73 LEU A CA 1
ATOM 567 C C . LEU A 1 73 ? -8.888 -2.059 -7.099 1.00 89.12 73 LEU A C 1
ATOM 569 O O . LEU A 1 73 ? -9.868 -1.626 -6.496 1.00 89.12 73 LEU A O 1
ATOM 573 N N . CYS A 1 74 ? -8.647 -3.365 -7.237 1.00 89.06 74 CYS A N 1
ATOM 574 C CA . CYS A 1 74 ? -9.515 -4.410 -6.701 1.00 89.06 74 CYS A CA 1
ATOM 575 C C . CYS A 1 74 ? -9.694 -4.284 -5.183 1.00 89.06 74 CYS A C 1
ATOM 577 O O . CYS A 1 74 ? -10.828 -4.298 -4.711 1.00 89.06 74 CYS A O 1
ATOM 579 N N . LEU A 1 75 ? -8.612 -4.087 -4.421 1.00 85.75 75 LEU A N 1
ATOM 580 C CA . LEU A 1 75 ? -8.692 -3.906 -2.965 1.00 85.75 75 LEU A CA 1
ATOM 581 C C . LEU A 1 75 ? -9.449 -2.632 -2.567 1.00 85.75 75 LEU A C 1
ATOM 583 O O . LEU A 1 75 ? -10.198 -2.642 -1.591 1.00 85.75 75 LEU A O 1
ATOM 587 N N . ARG A 1 76 ? -9.311 -1.541 -3.333 1.00 87.31 76 ARG A N 1
ATOM 588 C CA . ARG A 1 76 ? -10.085 -0.311 -3.091 1.00 87.31 76 ARG A CA 1
ATOM 589 C C . ARG A 1 76 ? -11.571 -0.497 -3.342 1.00 87.31 76 ARG A C 1
ATOM 591 O O . ARG A 1 76 ? -12.371 -0.080 -2.512 1.00 87.31 76 ARG A O 1
ATOM 598 N N . ILE A 1 77 ? -11.937 -1.132 -4.453 1.00 87.12 77 ILE A N 1
ATOM 599 C CA . ILE A 1 77 ? -13.340 -1.426 -4.767 1.00 87.12 77 ILE A CA 1
ATOM 600 C C . ILE A 1 77 ? -13.921 -2.367 -3.709 1.00 87.12 77 ILE A C 1
ATOM 602 O O . ILE A 1 77 ? -14.998 -2.095 -3.190 1.00 87.12 77 ILE A O 1
ATOM 606 N N . LEU A 1 78 ? -13.186 -3.415 -3.328 1.00 84.81 78 LEU A N 1
ATOM 607 C CA . LEU A 1 78 ? -13.589 -4.340 -2.270 1.00 84.81 78 LEU A CA 1
ATOM 608 C C . LEU A 1 78 ? -13.845 -3.612 -0.945 1.00 84.81 78 LEU A C 1
ATOM 610 O O . LEU A 1 78 ? -14.867 -3.853 -0.313 1.00 84.81 78 LEU A O 1
ATOM 614 N N . GLY A 1 79 ? -12.970 -2.684 -0.548 1.00 82.00 79 GLY A N 1
ATOM 615 C CA . GLY A 1 79 ? -13.175 -1.883 0.658 1.00 82.00 79 GLY A CA 1
ATOM 616 C C . GLY A 1 79 ? -14.455 -1.038 0.610 1.00 82.00 79 GLY A C 1
ATOM 617 O O . GLY A 1 79 ? -15.194 -0.999 1.587 1.00 82.00 79 GLY A O 1
ATOM 618 N N . ILE A 1 80 ? -14.775 -0.427 -0.536 1.00 84.12 80 ILE A N 1
ATOM 619 C CA . ILE A 1 80 ? -16.031 0.328 -0.715 1.00 84.12 80 ILE A CA 1
ATOM 620 C C . ILE A 1 80 ? -17.251 -0.603 -0.648 1.00 84.12 80 ILE A C 1
ATOM 622 O O . ILE A 1 80 ? -18.257 -0.266 -0.027 1.00 84.12 80 ILE A O 1
ATOM 626 N N . VAL A 1 81 ? -17.168 -1.787 -1.261 1.00 82.56 81 VAL A N 1
ATOM 627 C CA . VAL A 1 81 ? -18.240 -2.794 -1.214 1.00 82.56 81 VAL A CA 1
ATOM 628 C C . VAL A 1 81 ? -18.484 -3.262 0.222 1.00 82.56 81 VAL A C 1
ATOM 630 O O . VAL A 1 81 ? -19.636 -3.357 0.641 1.00 82.56 81 VAL A O 1
ATOM 633 N N . LEU A 1 82 ? -17.422 -3.500 0.995 1.00 78.56 82 LEU A N 1
ATOM 634 C CA . LEU A 1 82 ? -17.523 -3.867 2.407 1.00 78.56 82 LEU A CA 1
ATOM 635 C C . LEU A 1 82 ? -18.124 -2.739 3.259 1.00 78.56 82 LEU A C 1
ATOM 637 O O . LEU A 1 82 ? -18.990 -3.014 4.086 1.00 78.56 82 LEU A O 1
ATOM 641 N N . ASP A 1 83 ? -17.745 -1.479 3.026 1.00 76.56 83 ASP A N 1
ATOM 642 C CA . ASP A 1 83 ? -18.318 -0.330 3.748 1.00 76.56 83 ASP A CA 1
ATOM 643 C C . ASP A 1 83 ? -19.834 -0.179 3.515 1.00 76.56 83 ASP A C 1
ATOM 645 O O . ASP A 1 83 ? -20.594 0.128 4.441 1.00 76.56 83 ASP A O 1
ATOM 649 N N . LEU A 1 84 ? -20.292 -0.467 2.293 1.00 77.62 84 LEU A N 1
ATOM 650 C CA . LEU A 1 84 ? -21.707 -0.437 1.912 1.00 77.62 84 LEU A CA 1
ATOM 651 C C . LEU A 1 84 ? -22.512 -1.659 2.392 1.00 77.62 84 LEU A C 1
ATOM 653 O O . LEU A 1 84 ? -23.725 -1.687 2.187 1.00 77.62 84 LEU A O 1
ATOM 657 N N . GLY A 1 85 ? -21.876 -2.629 3.060 1.00 70.81 85 GLY A N 1
ATOM 658 C CA . GLY A 1 85 ? -22.530 -3.826 3.598 1.00 70.81 85 GLY A CA 1
ATOM 659 C C . GLY A 1 85 ? -22.556 -5.023 2.645 1.00 70.81 85 GLY A C 1
ATOM 660 O O . GLY A 1 85 ? -23.309 -5.962 2.870 1.00 70.81 85 GLY A O 1
ATOM 661 N N . GLY A 1 86 ? -21.724 -5.032 1.599 1.00 68.06 86 GLY A N 1
ATOM 662 C CA . GLY A 1 86 ? -21.577 -6.160 0.669 1.00 68.06 86 GLY A CA 1
ATOM 663 C C . GLY A 1 86 ? -20.809 -7.366 1.231 1.00 68.06 86 GLY A C 1
ATOM 664 O O . GLY A 1 86 ? -20.473 -8.280 0.480 1.00 68.06 86 GLY A O 1
ATOM 665 N N . GLY A 1 87 ? -20.490 -7.367 2.528 1.00 66.50 87 GLY A N 1
ATOM 666 C CA . GLY A 1 87 ? -19.900 -8.513 3.217 1.00 66.50 87 GLY A CA 1
ATOM 667 C C . GLY A 1 87 ? -20.950 -9.572 3.588 1.00 66.50 87 GLY A C 1
ATOM 668 O O . GLY A 1 87 ? -22.134 -9.259 3.697 1.00 66.50 87 GLY A O 1
ATOM 669 N N . PRO A 1 88 ? -20.545 -10.826 3.857 1.00 61.03 88 PRO A N 1
ATOM 670 C CA . PRO A 1 88 ? -21.468 -11.910 4.210 1.00 61.03 88 PRO A CA 1
ATOM 671 C C . PRO A 1 88 ? -22.283 -11.632 5.486 1.00 61.03 88 PRO A C 1
ATOM 673 O O . PRO A 1 88 ? -23.389 -12.150 5.627 1.00 61.03 88 PRO A O 1
ATOM 676 N N . MET A 1 89 ? -21.791 -10.761 6.374 1.00 60.50 89 MET A N 1
ATOM 677 C CA . MET A 1 89 ? -22.514 -10.314 7.570 1.00 60.50 89 MET A CA 1
ATOM 678 C C . MET A 1 89 ? -23.616 -9.270 7.292 1.00 60.50 89 MET A C 1
ATOM 680 O O . MET A 1 89 ? -24.348 -8.937 8.216 1.00 60.50 89 MET A O 1
ATOM 684 N N . HIS A 1 90 ? -23.741 -8.755 6.057 1.00 61.25 90 HIS A N 1
ATOM 685 C CA . HIS A 1 90 ? -24.724 -7.744 5.619 1.00 61.25 90 HIS A CA 1
ATOM 686 C C . HIS A 1 90 ? -24.826 -6.477 6.502 1.00 61.25 90 HIS A C 1
ATOM 688 O O . HIS A 1 90 ? -25.768 -5.696 6.366 1.00 61.25 90 HIS A O 1
ATOM 694 N N . ASP A 1 91 ? -23.864 -6.239 7.398 1.00 64.88 91 ASP A N 1
ATOM 695 C CA . ASP A 1 91 ? -23.835 -5.052 8.249 1.00 64.88 91 ASP A CA 1
ATOM 696 C C . ASP A 1 91 ? -23.178 -3.896 7.494 1.00 64.88 91 ASP A C 1
ATOM 698 O O . ASP A 1 91 ? -22.056 -4.003 6.991 1.00 64.88 91 ASP A O 1
ATOM 702 N N . ARG A 1 92 ? -23.891 -2.773 7.405 1.00 68.06 92 ARG A N 1
ATOM 703 C CA . ARG A 1 92 ? -23.386 -1.555 6.776 1.00 68.06 92 ARG A CA 1
ATOM 704 C C . ARG A 1 92 ? -22.539 -0.793 7.788 1.00 68.06 92 ARG A C 1
ATOM 706 O O . ARG A 1 92 ? -23.061 -0.270 8.778 1.00 68.06 92 ARG A O 1
ATOM 713 N N . ILE A 1 93 ? -21.244 -0.674 7.503 1.00 68.62 93 ILE A N 1
ATOM 714 C CA . ILE A 1 93 ? -20.310 0.075 8.347 1.00 68.62 93 ILE A CA 1
ATOM 715 C C . ILE A 1 93 ? -20.576 1.573 8.183 1.00 68.62 93 ILE A C 1
ATOM 717 O O . ILE A 1 93 ? -20.834 2.249 9.178 1.00 68.62 93 ILE A O 1
ATOM 721 N N . GLY A 1 94 ? -20.578 2.080 6.944 1.00 59.34 94 GLY A N 1
ATOM 722 C CA . GLY A 1 94 ? -21.041 3.412 6.551 1.00 59.34 94 GLY A CA 1
ATOM 723 C C . GLY A 1 94 ? -20.668 4.548 7.508 1.00 59.34 94 GLY A C 1
ATOM 724 O O . GLY A 1 94 ? -21.549 5.342 7.832 1.00 59.34 94 GLY A O 1
ATOM 725 N N . PHE A 1 95 ? -19.406 4.619 7.961 1.00 68.88 95 PHE A N 1
ATOM 726 C CA . PHE A 1 95 ? -18.845 5.562 8.961 1.00 68.88 95 PHE A CA 1
ATOM 727 C C . PHE A 1 95 ? -18.969 5.203 10.456 1.00 68.88 95 PHE A C 1
ATOM 729 O O . PHE A 1 95 ? -18.657 6.040 11.310 1.00 68.88 95 PHE A O 1
ATOM 736 N N . ARG A 1 96 ? -19.362 3.981 10.831 1.00 69.19 96 ARG A N 1
ATOM 737 C CA . ARG A 1 96 ? -19.433 3.566 12.248 1.00 69.19 96 ARG A CA 1
ATOM 738 C C . ARG A 1 96 ? -18.102 3.780 12.981 1.00 69.19 96 ARG A C 1
ATOM 740 O O . ARG A 1 96 ? -18.098 4.366 14.062 1.00 69.19 96 ARG A O 1
ATOM 747 N N . TYR A 1 97 ? -16.984 3.422 12.348 1.00 71.19 97 TYR A N 1
ATOM 748 C CA . TYR A 1 97 ? -15.639 3.545 12.927 1.00 71.19 97 TYR A CA 1
ATOM 749 C C . TYR A 1 97 ? -15.104 4.979 13.000 1.00 71.19 97 TYR A C 1
ATOM 751 O O . TYR A 1 97 ? -14.289 5.292 13.867 1.00 71.19 97 TYR A O 1
ATOM 759 N N . TRP A 1 98 ? -15.642 5.886 12.182 1.00 70.88 98 TRP A N 1
ATOM 760 C CA . TRP A 1 98 ? -15.363 7.321 12.286 1.00 70.88 98 TRP A CA 1
ATOM 761 C C . TRP A 1 98 ? -16.090 7.988 13.458 1.00 70.88 98 TRP A C 1
ATOM 763 O O . TRP A 1 98 ? -15.643 9.033 13.926 1.00 70.88 98 TRP A O 1
ATOM 773 N N . LYS A 1 99 ? -17.195 7.400 13.939 1.00 67.81 99 LYS A N 1
ATOM 774 C CA . LYS A 1 99 ? -17.942 7.902 15.103 1.00 67.81 99 LYS A CA 1
ATOM 775 C C . LYS A 1 99 ? -17.470 7.272 16.412 1.00 67.81 99 LYS A C 1
ATOM 777 O O . LYS A 1 99 ? -17.270 7.996 17.375 1.00 67.81 99 LYS A O 1
ATOM 782 N N . ASN A 1 100 ? -17.273 5.952 16.437 1.00 62.91 100 ASN A N 1
ATOM 783 C CA . ASN A 1 100 ? -16.795 5.201 17.601 1.00 62.91 100 ASN A CA 1
ATOM 784 C C . ASN A 1 100 ? -15.818 4.112 17.124 1.00 62.91 100 ASN A C 1
ATOM 786 O O . ASN A 1 100 ? -16.258 3.239 16.370 1.00 62.91 100 ASN A O 1
ATOM 790 N N . PRO A 1 101 ? -14.528 4.103 17.521 1.00 62.50 101 PRO A N 1
ATOM 791 C CA . PRO A 1 101 ? -13.818 4.957 18.494 1.00 62.50 101 PRO A CA 1
ATOM 792 C C . PRO A 1 101 ? -13.305 6.310 17.949 1.00 62.50 101 PRO A C 1
ATOM 794 O O . PRO A 1 101 ? -12.722 7.089 18.700 1.00 62.50 101 PRO A O 1
ATOM 797 N N . GLY A 1 102 ? -13.519 6.603 16.663 1.00 65.56 102 GLY A N 1
ATOM 798 C CA . GLY A 1 102 ? -13.039 7.821 16.008 1.00 65.56 102 GLY A CA 1
ATOM 799 C C . GLY A 1 102 ? -11.706 7.635 15.261 1.00 65.56 102 GLY A C 1
ATOM 800 O O . GLY A 1 102 ? -10.970 6.674 15.507 1.00 65.56 102 GLY A O 1
ATOM 801 N N . PRO A 1 103 ? -11.371 8.544 14.325 1.00 65.62 103 PRO A N 1
ATOM 802 C CA . PRO A 1 103 ? -10.179 8.423 13.478 1.00 65.62 103 PRO A CA 1
ATOM 803 C C . PRO A 1 103 ? -8.863 8.687 14.230 1.00 65.62 103 PRO A C 1
ATOM 805 O O . PRO A 1 103 ? -7.813 8.219 13.803 1.00 65.62 103 PRO A O 1
ATOM 808 N N . PHE A 1 104 ? -8.910 9.411 15.355 1.00 67.38 104 PHE A N 1
ATOM 809 C CA . PHE A 1 104 ? -7.744 9.714 16.189 1.00 67.38 104 PHE A CA 1
ATOM 810 C C . PHE A 1 104 ? -7.871 9.028 17.545 1.00 67.38 104 PHE A C 1
ATOM 812 O O . PHE A 1 104 ? -8.509 9.552 18.463 1.00 67.38 104 PHE A O 1
ATOM 819 N N . ILE A 1 105 ? -7.250 7.858 17.662 1.00 67.94 105 ILE A N 1
ATOM 820 C CA . ILE A 1 105 ? -7.160 7.133 18.927 1.00 67.94 105 ILE A CA 1
ATOM 821 C C . ILE A 1 105 ? -5.967 7.592 19.761 1.00 67.94 105 ILE A C 1
ATOM 823 O O . ILE A 1 105 ? -5.012 8.189 19.264 1.00 67.94 105 ILE A O 1
ATOM 827 N N . GLU A 1 106 ? -6.053 7.316 21.053 1.00 67.00 106 GLU A N 1
ATOM 828 C CA . GLU A 1 106 ? -4.979 7.536 22.010 1.00 67.00 106 GLU A CA 1
ATOM 829 C C . GLU A 1 106 ? -3.836 6.552 21.730 1.00 67.00 106 GLU A C 1
ATOM 831 O O . GLU A 1 106 ? -4.029 5.338 21.728 1.00 67.00 106 GLU A O 1
ATOM 836 N N . PHE A 1 107 ? -2.642 7.074 21.451 1.00 64.81 107 PHE A N 1
ATOM 837 C CA . PHE A 1 107 ? -1.453 6.278 21.156 1.00 64.81 107 PHE A CA 1
ATOM 838 C C . PHE A 1 107 ? -0.641 6.028 22.441 1.00 64.81 107 PHE A C 1
ATOM 840 O O . PHE A 1 107 ? -0.542 6.909 23.297 1.00 64.81 107 PHE A O 1
ATOM 847 N N . LEU A 1 108 ? -0.068 4.826 22.597 1.00 61.12 108 LEU A N 1
ATOM 848 C CA . LEU A 1 108 ? 0.717 4.397 23.778 1.00 61.12 108 LEU A CA 1
ATOM 849 C C . LEU A 1 108 ? -0.011 4.453 25.144 1.00 61.12 108 LEU A C 1
ATOM 851 O O . LEU A 1 108 ? 0.634 4.455 26.189 1.00 61.12 108 LEU A O 1
ATOM 855 N N . GLY A 1 109 ? -1.347 4.477 25.170 1.00 64.19 109 GLY A N 1
ATOM 856 C CA . GLY A 1 109 ? -2.112 4.539 26.425 1.00 64.19 109 GLY A CA 1
ATOM 857 C C . GLY A 1 109 ? -2.068 5.905 27.124 1.00 64.19 109 GLY A C 1
ATOM 858 O O . GLY A 1 109 ? -2.452 6.018 28.286 1.00 64.19 109 GLY A O 1
ATOM 859 N N . ILE A 1 110 ? -1.607 6.950 26.428 1.00 66.88 110 ILE A N 1
ATOM 860 C CA . ILE A 1 110 ? -1.619 8.329 26.923 1.00 66.88 110 ILE A CA 1
ATOM 861 C C . ILE A 1 110 ? -2.983 8.939 26.598 1.00 66.88 110 ILE A C 1
ATOM 863 O O . ILE A 1 110 ? -3.307 9.152 25.430 1.00 66.88 110 ILE A O 1
ATOM 867 N N . GLN A 1 111 ? -3.777 9.236 27.626 1.00 68.62 111 GLN A N 1
ATOM 868 C CA . GLN A 1 111 ? -5.118 9.791 27.440 1.00 68.62 111 GLN A CA 1
ATOM 869 C C . GLN A 1 111 ? -5.083 11.266 27.001 1.00 68.62 111 GLN A C 1
ATOM 871 O O . GLN A 1 111 ? -4.229 12.045 27.432 1.00 68.62 111 GLN A O 1
ATOM 876 N N . GLY A 1 112 ? -6.028 11.667 26.145 1.00 76.69 112 GLY A N 1
ATOM 877 C CA . GLY A 1 112 ? -6.226 13.060 25.722 1.00 76.69 112 GLY A CA 1
ATOM 878 C C . GLY A 1 112 ? -5.511 13.498 24.432 1.00 76.69 112 GLY A C 1
ATOM 879 O O . GLY A 1 112 ? -5.045 12.699 23.618 1.00 76.69 112 GLY A O 1
ATOM 880 N N . THR A 1 113 ? -5.454 14.817 24.205 1.00 75.88 113 THR A N 1
ATOM 881 C CA . THR A 1 113 ? -4.965 15.430 22.950 1.00 75.88 113 THR A CA 1
ATOM 882 C C . THR A 1 113 ? -3.507 15.079 22.638 1.00 75.88 113 THR A C 1
ATOM 884 O O . THR A 1 113 ? -3.149 14.930 21.470 1.00 75.88 113 THR A O 1
ATOM 887 N N . ALA A 1 114 ? -2.679 14.887 23.670 1.00 74.00 114 ALA A N 1
ATOM 888 C CA . ALA A 1 114 ? -1.280 14.498 23.517 1.00 74.00 114 ALA A CA 1
ATOM 889 C C . ALA A 1 114 ? -1.132 13.085 22.922 1.00 74.00 114 ALA A C 1
ATOM 891 O O . ALA A 1 114 ? -0.365 12.903 21.979 1.00 74.00 114 ALA A O 1
ATOM 892 N N . GLY A 1 115 ? -1.917 12.108 23.391 1.00 73.38 115 GLY A N 1
ATOM 893 C CA . GLY A 1 115 ? -1.908 10.747 22.843 1.00 73.38 115 GLY A CA 1
ATOM 894 C C . GLY A 1 115 ? -2.374 10.686 21.390 1.00 73.38 115 GLY A C 1
ATOM 895 O O . GLY A 1 115 ? -1.811 9.946 20.588 1.00 73.38 115 GLY A O 1
ATOM 896 N N . ARG A 1 116 ? -3.352 11.519 21.013 1.00 77.19 116 ARG A N 1
ATOM 897 C CA . ARG A 1 116 ? -3.812 11.639 19.617 1.00 77.19 116 ARG A CA 1
ATOM 898 C C . ARG A 1 116 ? -2.753 12.266 18.707 1.00 77.19 116 ARG A C 1
ATOM 900 O O . ARG A 1 116 ? -2.559 11.806 17.584 1.00 77.19 116 ARG A O 1
ATOM 907 N N . PHE A 1 117 ? -2.036 13.283 19.191 1.00 80.12 117 PHE A N 1
ATOM 908 C CA . PHE A 1 117 ? -0.925 13.894 18.453 1.00 80.12 117 PHE A CA 1
ATOM 909 C C . PHE A 1 117 ? 0.238 12.911 18.254 1.00 80.12 117 PHE A C 1
ATOM 911 O O . PHE A 1 117 ? 0.806 12.833 17.165 1.00 80.12 117 PHE A O 1
ATOM 918 N N . LEU A 1 118 ? 0.537 12.099 19.271 1.00 78.56 118 LEU A N 1
ATOM 919 C CA . LEU A 1 118 ? 1.544 11.043 19.184 1.00 78.56 118 LEU A CA 1
ATOM 920 C C . LEU A 1 118 ? 1.167 9.916 18.220 1.00 78.56 118 LEU A C 1
ATOM 922 O O . LEU A 1 118 ? 2.072 9.264 17.726 1.00 78.56 118 LEU A O 1
ATOM 926 N N . GLY A 1 119 ? -0.116 9.684 17.928 1.00 75.62 119 GLY A N 1
ATOM 927 C CA . GLY A 1 119 ? -0.538 8.779 16.850 1.00 75.62 119 GLY A CA 1
ATOM 928 C C . GLY A 1 119 ? -0.450 9.424 15.461 1.00 75.62 119 GLY A C 1
ATOM 929 O O . GLY A 1 119 ? -0.077 8.778 14.483 1.00 75.62 119 GLY A O 1
ATOM 930 N N . PHE A 1 120 ? -0.732 10.727 15.374 1.00 80.88 120 PHE A N 1
ATOM 931 C CA . PHE A 1 120 ? -0.609 11.500 14.136 1.00 80.88 120 PHE A CA 1
ATOM 932 C C . PHE A 1 120 ? 0.847 11.625 13.661 1.00 80.88 120 PHE A C 1
ATOM 934 O O . PHE A 1 120 ? 1.119 11.538 12.464 1.00 80.88 120 PHE A O 1
ATOM 941 N N . TRP A 1 121 ? 1.794 11.795 14.584 1.00 83.19 121 TRP A N 1
ATOM 942 C CA . TRP A 1 121 ? 3.200 12.027 14.252 1.00 83.19 121 TRP A CA 1
ATOM 943 C C . TRP A 1 121 ? 3.877 10.854 13.502 1.00 83.19 121 TRP A C 1
ATOM 945 O O . TRP A 1 121 ? 4.438 11.086 12.430 1.00 83.19 121 TRP A O 1
ATOM 955 N N . PRO A 1 122 ? 3.773 9.584 13.946 1.00 78.25 122 PRO A N 1
ATOM 956 C CA . PRO A 1 122 ? 4.232 8.423 13.187 1.00 78.25 122 PRO A CA 1
ATOM 957 C C . PRO A 1 122 ? 3.541 8.289 11.830 1.00 78.25 122 PRO A C 1
ATOM 959 O O . PRO A 1 122 ? 4.201 7.971 10.844 1.00 78.25 122 PRO A O 1
ATOM 962 N N . ALA A 1 123 ? 2.235 8.565 11.748 1.00 79.94 123 ALA A N 1
ATOM 963 C CA . ALA A 1 123 ? 1.513 8.525 10.478 1.00 79.94 123 ALA A CA 1
ATOM 964 C C . ALA A 1 123 ? 2.058 9.566 9.482 1.00 79.94 123 ALA A C 1
ATOM 966 O O . ALA A 1 123 ? 2.206 9.266 8.297 1.00 79.94 123 ALA A O 1
ATOM 967 N N . LEU A 1 124 ? 2.428 10.760 9.962 1.00 83.94 124 LEU A N 1
ATOM 968 C CA . LEU A 1 124 ? 3.069 11.801 9.157 1.00 83.94 124 LEU A CA 1
ATOM 969 C C . LEU A 1 124 ? 4.468 11.384 8.675 1.00 83.94 124 LEU A C 1
ATOM 971 O O . LEU A 1 124 ? 4.810 11.601 7.509 1.00 83.94 124 LEU A O 1
ATOM 975 N N . ILE A 1 125 ? 5.264 10.746 9.539 1.00 84.31 125 ILE A N 1
ATOM 976 C CA . ILE A 1 125 ? 6.585 10.216 9.167 1.00 84.31 125 ILE A CA 1
ATOM 977 C C . ILE A 1 125 ? 6.436 9.152 8.069 1.00 84.31 125 ILE A C 1
ATOM 979 O O . ILE A 1 125 ? 7.101 9.241 7.038 1.00 84.31 125 ILE A O 1
ATOM 983 N N . GLN A 1 126 ? 5.507 8.205 8.226 1.00 79.62 126 GLN A N 1
ATOM 984 C CA . GLN A 1 126 ? 5.267 7.152 7.230 1.00 79.62 126 GLN A CA 1
ATOM 985 C C . GLN A 1 126 ? 4.722 7.698 5.901 1.00 79.62 126 GLN A C 1
ATOM 987 O O . GLN A 1 126 ? 5.089 7.221 4.822 1.00 79.62 126 GLN A O 1
ATOM 992 N N . ALA A 1 127 ? 3.891 8.742 5.954 1.00 81.62 127 ALA A N 1
ATOM 993 C CA . ALA A 1 127 ? 3.450 9.455 4.759 1.00 81.62 127 ALA A CA 1
ATOM 994 C C . ALA A 1 127 ? 4.626 10.133 4.033 1.00 81.62 127 ALA A C 1
ATOM 996 O O . ALA A 1 127 ? 4.667 10.143 2.805 1.00 81.62 127 ALA A O 1
ATOM 997 N N . THR A 1 128 ? 5.611 10.644 4.775 1.00 82.00 128 THR A N 1
ATOM 998 C CA . THR A 1 128 ? 6.812 11.269 4.197 1.00 82.00 128 THR A CA 1
ATOM 999 C C . THR A 1 128 ? 7.701 10.237 3.502 1.00 82.00 128 THR A C 1
ATOM 1001 O O . THR A 1 128 ? 8.118 10.464 2.367 1.00 82.00 128 THR A O 1
ATOM 1004 N N . VAL A 1 129 ? 7.914 9.067 4.119 1.00 78.38 129 VAL A N 1
ATOM 1005 C CA . VAL A 1 129 ? 8.661 7.949 3.505 1.00 78.38 129 VAL A CA 1
ATOM 1006 C C . VAL A 1 129 ? 7.997 7.477 2.207 1.00 78.38 129 VAL A C 1
ATOM 1008 O O . VAL A 1 129 ? 8.680 7.121 1.256 1.00 78.38 129 VAL A O 1
ATOM 1011 N N . SER A 1 130 ? 6.668 7.557 2.111 1.00 76.69 130 SER A N 1
ATOM 1012 C CA . SER A 1 130 ? 5.927 7.188 0.896 1.00 76.69 130 SER A CA 1
ATOM 1013 C C . SER A 1 130 ? 6.146 8.132 -0.297 1.00 76.69 130 SER A C 1
ATOM 1015 O O . SER A 1 130 ? 5.848 7.764 -1.432 1.00 76.69 130 SER A O 1
ATOM 1017 N N . CYS A 1 131 ? 6.640 9.351 -0.064 1.00 73.75 131 CYS A N 1
ATOM 1018 C CA . CYS A 1 131 ? 6.960 10.305 -1.129 1.00 73.75 131 CYS A CA 1
ATOM 1019 C C . CYS A 1 131 ? 8.370 10.100 -1.716 1.00 73.75 131 CYS A C 1
ATOM 1021 O O . CYS A 1 131 ? 8.666 10.648 -2.788 1.00 73.75 131 CYS A O 1
ATOM 1023 N N . VAL A 1 132 ? 9.214 9.304 -1.046 1.00 73.75 132 VAL A N 1
ATOM 1024 C CA . VAL A 1 132 ? 10.530 8.869 -1.536 1.00 73.75 132 VAL A CA 1
ATOM 1025 C C . VAL A 1 132 ? 10.306 7.966 -2.753 1.00 73.75 132 VAL A C 1
ATOM 1027 O O . VAL A 1 132 ? 9.530 7.016 -2.694 1.00 73.75 132 VAL A O 1
ATOM 1030 N N . GLY A 1 133 ? 10.903 8.310 -3.897 1.00 67.94 133 GLY A N 1
ATOM 1031 C CA . GLY A 1 133 ? 10.653 7.647 -5.189 1.00 67.94 133 GLY A CA 1
ATOM 1032 C C . GLY A 1 133 ? 9.969 8.524 -6.248 1.00 67.94 133 GLY A C 1
ATOM 1033 O O . GLY A 1 133 ? 10.073 8.241 -7.444 1.00 67.94 133 GLY A O 1
ATOM 1034 N N . THR A 1 134 ? 9.350 9.648 -5.862 1.00 72.69 134 THR A N 1
ATOM 1035 C CA . THR A 1 134 ? 8.902 10.665 -6.843 1.00 72.69 134 THR A CA 1
ATOM 1036 C C . THR A 1 134 ? 10.082 11.328 -7.568 1.00 72.69 134 THR A C 1
ATOM 1038 O O . THR A 1 134 ? 9.956 11.737 -8.725 1.00 72.69 134 THR A O 1
ATOM 1041 N N . GLU A 1 135 ? 11.251 11.343 -6.927 1.00 74.75 135 GLU A N 1
ATOM 1042 C CA . GLU A 1 135 ? 12.529 11.821 -7.463 1.00 74.75 135 GLU A CA 1
ATOM 1043 C C . GLU A 1 135 ? 12.999 11.043 -8.700 1.00 74.75 135 GLU A C 1
ATOM 1045 O O . GLU A 1 135 ? 13.433 11.651 -9.677 1.00 74.75 135 GLU A O 1
ATOM 1050 N N . ILE A 1 136 ? 12.808 9.720 -8.730 1.00 73.19 136 ILE A N 1
ATOM 1051 C CA . ILE A 1 136 ? 13.221 8.867 -9.854 1.00 73.19 136 ILE A CA 1
ATOM 1052 C C . ILE A 1 136 ? 12.436 9.250 -11.111 1.00 73.19 136 ILE A C 1
ATOM 1054 O O . ILE A 1 136 ? 13.001 9.426 -12.187 1.00 73.19 136 ILE A O 1
ATOM 1058 N N . THR A 1 137 ? 11.128 9.485 -10.963 1.00 72.56 137 THR A N 1
ATOM 1059 C CA . THR A 1 137 ? 10.282 9.899 -12.091 1.00 72.56 137 THR A CA 1
ATOM 1060 C C . THR A 1 137 ? 10.651 11.296 -12.603 1.00 72.56 137 THR A C 1
ATOM 1062 O O . THR A 1 137 ? 10.531 11.566 -13.800 1.00 72.56 137 THR A O 1
ATOM 1065 N N . ALA A 1 138 ? 11.122 12.185 -11.722 1.00 72.06 138 ALA A N 1
ATOM 1066 C CA . ALA A 1 138 ? 11.627 13.498 -12.114 1.00 72.06 138 ALA A CA 1
ATOM 1067 C C . ALA A 1 138 ? 12.948 13.394 -12.898 1.00 72.06 138 ALA A C 1
ATOM 1069 O O . ALA A 1 138 ? 13.105 14.081 -13.906 1.00 72.06 138 ALA A O 1
ATOM 1070 N N . ILE A 1 139 ? 13.856 12.499 -12.496 1.00 76.19 139 ILE A N 1
ATOM 1071 C CA . ILE A 1 139 ? 15.127 12.255 -13.195 1.00 76.19 139 ILE A CA 1
ATOM 1072 C C . ILE A 1 139 ? 14.870 11.679 -14.593 1.00 76.19 139 ILE A C 1
ATOM 1074 O O . ILE A 1 139 ? 15.354 12.235 -15.579 1.00 76.19 139 ILE A O 1
ATOM 1078 N N . THR A 1 140 ? 14.026 10.649 -14.714 1.00 72.81 140 THR A N 1
ATOM 1079 C CA . THR A 1 140 ? 13.669 10.057 -16.017 1.00 72.81 140 THR A CA 1
ATOM 1080 C C . THR A 1 140 ? 12.978 11.067 -16.939 1.00 72.81 140 THR A C 1
ATOM 1082 O O . THR A 1 140 ? 13.218 11.093 -18.144 1.00 72.81 140 THR A O 1
ATOM 1085 N N . ALA A 1 141 ? 12.146 11.958 -16.390 1.00 70.75 141 ALA A N 1
ATOM 1086 C CA . ALA A 1 141 ? 11.534 13.038 -17.163 1.00 70.75 141 ALA A CA 1
ATOM 1087 C C . ALA A 1 141 ? 12.552 14.102 -17.627 1.00 70.75 141 ALA A C 1
ATOM 1089 O O . ALA A 1 141 ? 12.312 14.776 -18.633 1.00 70.75 141 ALA A O 1
ATOM 1090 N N . GLY A 1 142 ? 13.684 14.240 -16.929 1.00 73.50 142 GLY A N 1
ATOM 1091 C CA . GLY A 1 142 ? 14.816 15.080 -17.325 1.00 73.50 142 GLY A CA 1
ATOM 1092 C C . GLY A 1 142 ? 15.565 14.563 -18.559 1.00 73.50 142 GLY A C 1
ATOM 1093 O O . GLY A 1 142 ? 16.130 15.364 -19.300 1.00 73.50 142 GLY A O 1
ATOM 1094 N N . GLU A 1 143 ? 15.501 13.257 -18.832 1.00 77.06 143 GLU A N 1
ATOM 1095 C CA . GLU A 1 143 ? 16.111 12.613 -20.008 1.00 77.06 143 GLU A CA 1
ATOM 1096 C C . GLU A 1 143 ? 15.190 12.617 -21.249 1.00 77.06 143 GLU A C 1
ATOM 1098 O O . GLU A 1 143 ? 15.573 12.170 -22.333 1.00 77.06 143 GLU A O 1
ATOM 1103 N N . ALA A 1 144 ? 13.968 13.148 -21.134 1.00 76.50 144 ALA A N 1
ATOM 1104 C CA . ALA A 1 144 ? 13.027 13.236 -22.248 1.00 76.50 144 ALA A CA 1
ATOM 1105 C C . ALA A 1 144 ? 13.481 14.250 -23.316 1.00 76.50 144 ALA A C 1
ATOM 1107 O O . ALA A 1 144 ? 14.054 15.288 -23.000 1.00 76.50 144 ALA A O 1
ATOM 1108 N N . LYS A 1 145 ? 13.108 14.022 -24.589 1.00 76.81 145 LYS A N 1
ATOM 1109 C CA . LYS A 1 145 ? 13.453 14.885 -25.748 1.00 76.81 145 LYS A CA 1
ATOM 1110 C C . LYS A 1 145 ? 13.177 16.390 -25.554 1.00 76.81 145 LYS A C 1
ATOM 1112 O O . LYS A 1 145 ? 13.809 17.198 -26.220 1.00 76.81 145 LYS A O 1
ATOM 1117 N N . ASN A 1 146 ? 12.229 16.769 -24.689 1.00 81.88 146 ASN A N 1
ATOM 1118 C C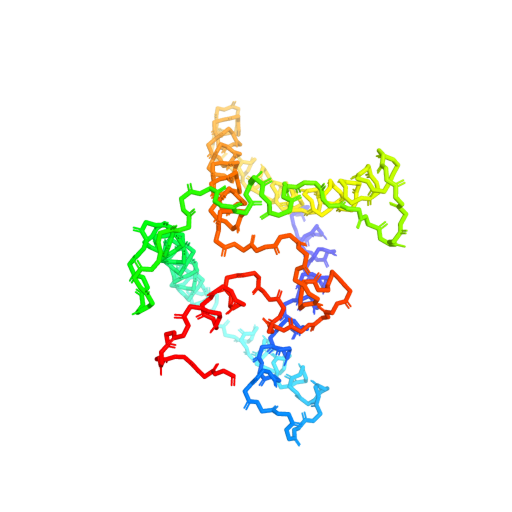A . ASN A 1 146 ? 11.879 18.165 -24.386 1.00 81.88 146 ASN A CA 1
ATOM 1119 C C . ASN A 1 146 ? 11.687 18.382 -22.872 1.00 81.88 146 ASN A C 1
ATOM 1121 O O . ASN A 1 146 ? 10.549 18.538 -22.411 1.00 81.88 146 ASN A O 1
ATOM 1125 N N . PRO A 1 147 ? 12.769 18.449 -22.078 1.00 76.69 147 PRO A N 1
ATOM 1126 C CA . PRO A 1 147 ? 12.677 18.430 -20.620 1.00 76.69 147 PRO A CA 1
ATOM 1127 C C . PRO A 1 147 ? 11.979 19.681 -20.066 1.00 76.69 147 PRO A C 1
ATOM 1129 O O . PRO A 1 147 ? 11.168 19.573 -19.156 1.00 76.69 147 PRO A O 1
ATOM 1132 N N . LYS A 1 148 ? 12.158 20.863 -20.680 1.00 79.44 148 LYS A N 1
ATOM 1133 C CA . LYS A 1 148 ? 11.538 22.127 -20.218 1.00 79.44 148 LYS A CA 1
ATOM 1134 C C . LYS A 1 148 ? 10.004 22.092 -20.133 1.00 79.44 148 LYS A C 1
ATOM 1136 O O . LYS A 1 148 ? 9.430 22.777 -19.294 1.00 79.44 148 LYS A O 1
ATOM 1141 N N . LYS A 1 149 ? 9.335 21.324 -21.002 1.00 78.62 149 LYS A N 1
ATOM 1142 C CA . LYS A 1 149 ? 7.868 21.154 -20.981 1.00 78.62 149 LYS A CA 1
ATOM 1143 C C . LYS A 1 149 ? 7.451 19.801 -20.402 1.00 78.62 149 LYS A C 1
ATOM 1145 O O . LYS A 1 149 ? 6.438 19.725 -19.710 1.00 78.62 149 LYS A O 1
ATOM 1150 N N . ALA A 1 150 ? 8.221 18.747 -20.681 1.00 78.19 150 ALA A N 1
ATOM 1151 C CA . ALA A 1 150 ? 7.912 17.394 -20.235 1.00 78.19 150 ALA A CA 1
ATOM 1152 C C . ALA A 1 150 ? 8.072 17.239 -18.719 1.00 78.19 150 ALA A C 1
ATOM 1154 O O . ALA A 1 150 ? 7.197 16.653 -18.091 1.00 78.19 150 ALA A O 1
ATOM 1155 N N . LEU A 1 151 ? 9.112 17.830 -18.126 1.00 79.44 151 LEU A N 1
ATOM 1156 C CA . LEU A 1 151 ? 9.417 17.721 -16.701 1.00 79.44 151 LEU A CA 1
ATOM 1157 C C . LEU A 1 151 ? 8.286 18.256 -15.800 1.00 79.44 151 LEU A C 1
ATOM 1159 O O . LEU A 1 151 ? 7.737 17.470 -15.027 1.00 79.44 151 LEU A O 1
ATOM 1163 N N . PRO A 1 152 ? 7.834 19.525 -15.918 1.00 78.94 152 PRO A N 1
ATOM 1164 C CA . PRO A 1 152 ? 6.771 20.032 -15.048 1.00 78.94 152 PRO A CA 1
ATOM 1165 C C . PRO A 1 152 ? 5.424 19.329 -15.280 1.00 78.94 152 PRO A C 1
ATOM 1167 O O . PRO A 1 152 ? 4.653 19.134 -14.339 1.00 78.94 152 PRO A O 1
ATOM 1170 N N . SER A 1 153 ? 5.129 18.913 -16.519 1.00 80.56 153 SER A N 1
ATOM 1171 C CA . SER A 1 153 ? 3.888 18.192 -16.833 1.00 80.56 153 SER A CA 1
ATOM 1172 C C . SER A 1 153 ? 3.889 16.770 -16.268 1.00 80.56 153 SER A C 1
ATOM 1174 O O . SER A 1 153 ? 2.889 16.341 -15.690 1.00 80.56 153 SER A O 1
ATOM 1176 N N . ALA A 1 154 ? 5.002 16.046 -16.411 1.00 78.81 154 ALA A N 1
ATOM 1177 C CA . ALA A 1 154 ? 5.154 14.684 -15.917 1.00 78.81 154 ALA A CA 1
ATOM 1178 C C . ALA A 1 154 ? 5.090 14.642 -14.389 1.00 78.81 154 ALA A C 1
ATOM 1180 O O . ALA A 1 154 ? 4.301 13.869 -13.847 1.00 78.81 154 ALA A O 1
ATOM 1181 N N . ILE A 1 155 ? 5.819 15.536 -13.707 1.00 82.25 155 ILE A N 1
ATOM 1182 C CA . ILE A 1 155 ? 5.792 15.643 -12.243 1.00 82.25 155 ILE A CA 1
ATOM 1183 C C . ILE A 1 155 ? 4.357 15.865 -11.764 1.00 82.25 155 ILE A C 1
ATOM 1185 O O . ILE A 1 155 ? 3.840 15.065 -10.993 1.00 82.25 155 ILE A O 1
ATOM 1189 N N . ARG A 1 156 ? 3.650 16.875 -12.292 1.00 82.69 156 ARG A N 1
ATOM 1190 C CA . ARG A 1 156 ? 2.277 17.178 -11.853 1.00 82.69 156 ARG A CA 1
ATOM 1191 C C . ARG A 1 156 ? 1.318 16.000 -12.047 1.00 82.69 156 ARG A C 1
ATOM 1193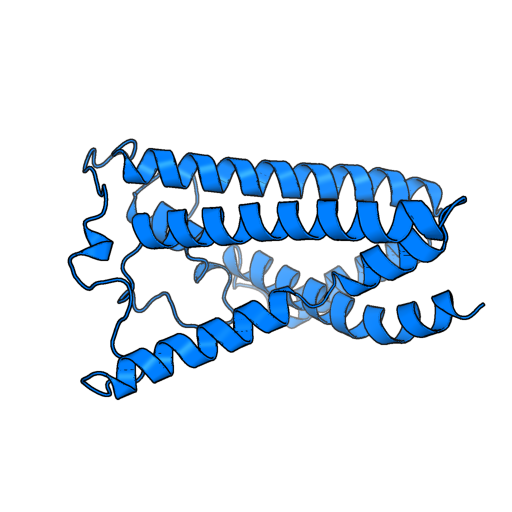 O O . ARG A 1 156 ? 0.496 15.741 -11.171 1.00 82.69 156 ARG A O 1
ATOM 1200 N N . LYS A 1 157 ? 1.419 15.285 -13.173 1.00 82.94 157 LYS A N 1
ATOM 1201 C CA . LYS A 1 157 ? 0.582 14.110 -13.477 1.00 82.94 157 LYS A CA 1
ATOM 1202 C C . LYS A 1 157 ? 0.871 12.932 -12.549 1.00 82.94 157 LYS A C 1
ATOM 1204 O O . LYS A 1 157 ? -0.050 12.231 -12.139 1.00 82.94 157 LYS A O 1
ATOM 1209 N N . VAL A 1 158 ? 2.137 12.714 -12.216 1.00 83.56 158 VAL A N 1
ATOM 1210 C CA . VAL A 1 158 ? 2.558 11.625 -11.330 1.00 83.56 158 VAL A CA 1
ATOM 1211 C C . VAL A 1 158 ? 2.159 11.944 -9.895 1.00 83.56 158 VAL A C 1
ATOM 1213 O O . VAL A 1 158 ? 1.513 11.120 -9.251 1.00 83.56 158 VAL A O 1
ATOM 1216 N N . THR A 1 159 ? 2.429 13.167 -9.437 1.00 83.94 159 THR A N 1
ATOM 1217 C CA . THR A 1 159 ? 2.051 13.650 -8.109 1.00 83.94 159 THR A CA 1
ATOM 1218 C C . THR A 1 159 ? 0.543 13.558 -7.899 1.00 83.94 159 THR A C 1
ATOM 1220 O O . THR A 1 159 ? 0.119 12.903 -6.953 1.00 83.94 159 THR A O 1
ATOM 1223 N N . ILE A 1 160 ? -0.289 14.119 -8.787 1.00 85.94 160 ILE A N 1
ATOM 1224 C CA . ILE A 1 160 ? -1.750 14.084 -8.594 1.00 85.94 160 ILE A CA 1
ATOM 1225 C C . ILE A 1 160 ? -2.290 12.650 -8.553 1.00 85.94 160 ILE A C 1
ATOM 1227 O O . ILE A 1 160 ? -3.147 12.338 -7.731 1.00 85.94 160 ILE A O 1
ATOM 1231 N N . ARG A 1 161 ? -1.746 11.753 -9.385 1.00 84.19 161 ARG A N 1
ATOM 1232 C CA . ARG A 1 161 ? -2.135 10.341 -9.410 1.00 84.19 161 ARG A CA 1
ATOM 1233 C C . ARG A 1 161 ? -1.798 9.641 -8.092 1.00 84.19 161 ARG A C 1
ATOM 1235 O O . ARG A 1 161 ? -2.646 8.936 -7.555 1.00 84.19 161 ARG A O 1
ATOM 1242 N N . ILE A 1 162 ? -0.587 9.841 -7.569 1.00 85.81 162 ILE A N 1
ATOM 1243 C CA . ILE A 1 162 ? -0.159 9.263 -6.287 1.00 85.81 162 ILE A CA 1
ATOM 1244 C C . ILE A 1 162 ? -1.038 9.807 -5.157 1.00 85.81 162 ILE A C 1
ATOM 1246 O O . ILE A 1 162 ? -1.618 9.021 -4.415 1.00 85.81 162 ILE A O 1
ATOM 1250 N N . TRP A 1 163 ? -1.232 11.125 -5.085 1.00 86.25 163 TRP A N 1
ATOM 1251 C CA . TRP A 1 163 ? -2.076 11.761 -4.069 1.00 86.25 163 TRP A CA 1
ATOM 1252 C C . TRP A 1 163 ? -3.505 11.217 -4.056 1.00 86.25 163 TRP A C 1
ATOM 1254 O O . TRP A 1 163 ? -4.016 10.873 -2.992 1.00 86.25 163 TRP A O 1
ATOM 1264 N N . VAL A 1 164 ? -4.134 11.083 -5.227 1.00 87.00 164 VAL A N 1
ATOM 1265 C CA . VAL A 1 164 ? -5.493 10.532 -5.336 1.00 87.00 164 VAL A CA 1
ATOM 1266 C C . VAL A 1 164 ? -5.541 9.096 -4.821 1.00 87.00 164 VAL A C 1
ATOM 1268 O O . VAL A 1 164 ? -6.410 8.771 -4.016 1.00 87.00 164 VAL A O 1
ATOM 1271 N N . PHE A 1 165 ? -4.601 8.237 -5.225 1.00 85.06 165 PHE A N 1
ATOM 1272 C CA . PHE A 1 165 ? -4.575 6.853 -4.753 1.00 85.06 165 PHE A CA 1
ATOM 1273 C C . PHE A 1 165 ? -4.313 6.746 -3.250 1.00 85.06 165 PHE A C 1
ATOM 1275 O O . PHE A 1 165 ? -4.960 5.938 -2.587 1.00 85.06 165 PHE A O 1
ATOM 1282 N N . TYR A 1 166 ? -3.409 7.554 -2.700 1.00 85.56 166 TYR A N 1
ATOM 1283 C CA . TYR A 1 166 ? -3.104 7.546 -1.271 1.00 85.56 166 TYR A CA 1
ATOM 1284 C C . TYR A 1 166 ? -4.280 8.046 -0.433 1.00 85.56 166 TYR A C 1
ATOM 1286 O O . TYR A 1 166 ? -4.719 7.326 0.460 1.00 85.56 166 TYR A O 1
ATOM 1294 N N . ILE A 1 167 ? -4.848 9.215 -0.754 1.00 87.06 167 ILE A N 1
ATOM 1295 C CA . ILE A 1 167 ? -6.000 9.766 -0.022 1.00 87.06 167 ILE A CA 1
ATOM 1296 C C . ILE A 1 167 ? -7.183 8.800 -0.097 1.00 87.06 167 ILE A C 1
ATOM 1298 O O . ILE A 1 167 ? -7.753 8.450 0.934 1.00 87.06 167 ILE A O 1
ATOM 1302 N N . LEU A 1 168 ? -7.528 8.329 -1.300 1.00 87.19 168 LEU A N 1
ATOM 1303 C CA . LEU A 1 168 ? -8.647 7.407 -1.485 1.00 87.19 168 LEU A CA 1
ATOM 1304 C C . LEU A 1 168 ? -8.405 6.080 -0.754 1.00 87.19 168 LEU A C 1
ATOM 1306 O O . LEU A 1 168 ? -9.317 5.538 -0.143 1.00 87.19 168 LEU A O 1
ATOM 1310 N N . GLY A 1 169 ? -7.174 5.562 -0.784 1.00 84.75 169 GLY A N 1
ATOM 1311 C CA . GLY A 1 169 ? -6.800 4.346 -0.066 1.00 84.75 169 GLY A CA 1
ATOM 1312 C C . GLY A 1 169 ? -6.937 4.478 1.442 1.00 84.75 169 GLY A C 1
ATOM 1313 O O . GLY A 1 169 ? -7.632 3.672 2.051 1.00 84.75 169 GLY A O 1
ATOM 1314 N N . THR A 1 170 ? -6.316 5.498 2.033 1.00 83.38 170 THR A N 1
ATOM 1315 C CA . THR A 1 170 ? -6.381 5.740 3.480 1.00 83.38 170 THR A CA 1
ATOM 1316 C C . THR A 1 170 ? -7.811 6.011 3.934 1.00 83.38 170 THR A C 1
ATOM 1318 O O . THR A 1 170 ? -8.219 5.522 4.983 1.00 83.38 170 THR A O 1
ATOM 1321 N N . PHE A 1 171 ? -8.599 6.726 3.127 1.00 84.50 171 PHE A N 1
ATOM 1322 C CA . PHE A 1 171 ? -10.010 6.963 3.412 1.00 84.50 171 PHE A CA 1
ATOM 1323 C C . PHE A 1 171 ? -10.811 5.657 3.460 1.00 84.50 171 PHE A C 1
ATOM 1325 O O . PHE A 1 171 ? -11.485 5.398 4.451 1.00 84.50 171 PHE A O 1
ATOM 1332 N N . VAL A 1 172 ? -10.683 4.799 2.441 1.00 83.75 172 VAL A N 1
ATOM 1333 C CA . VAL A 1 172 ? -11.369 3.496 2.403 1.00 83.75 172 VAL A CA 1
ATOM 1334 C C . VAL A 1 172 ? -10.938 2.604 3.571 1.00 83.75 172 VAL A C 1
ATOM 1336 O O . VAL A 1 172 ? -11.792 2.005 4.217 1.00 83.75 172 VAL A O 1
ATOM 1339 N N . ILE A 1 173 ? -9.642 2.557 3.901 1.00 81.88 173 ILE A N 1
ATOM 1340 C CA . ILE A 1 173 ? -9.137 1.797 5.059 1.00 81.88 173 ILE A CA 1
ATOM 1341 C C . ILE A 1 173 ? -9.749 2.312 6.368 1.00 81.88 173 ILE A C 1
ATOM 1343 O O . ILE A 1 173 ? -10.200 1.519 7.192 1.00 81.88 173 ILE A O 1
ATOM 1347 N N . GLY A 1 174 ? -9.794 3.633 6.555 1.00 77.50 174 GLY A N 1
ATOM 1348 C CA . GLY A 1 174 ? -10.374 4.243 7.750 1.00 77.50 174 GLY A CA 1
ATOM 1349 C C . GLY A 1 174 ? -11.882 4.014 7.888 1.00 77.50 174 GLY A C 1
ATOM 1350 O O . GLY A 1 174 ? -12.416 4.151 8.984 1.00 77.50 174 GLY A O 1
ATOM 1351 N N . LEU A 1 175 ? -12.585 3.681 6.802 1.00 76.56 175 LEU A N 1
ATOM 1352 C CA . LEU A 1 175 ? -14.002 3.316 6.851 1.00 76.56 175 LEU A CA 1
ATOM 1353 C C . LEU A 1 175 ? -14.219 1.866 7.272 1.00 76.56 175 LEU A C 1
ATOM 1355 O O . LEU A 1 175 ? -15.117 1.606 8.062 1.00 76.56 175 LEU A O 1
ATOM 1359 N N . ILE A 1 176 ? -13.405 0.937 6.771 1.00 74.31 176 ILE A N 1
ATOM 1360 C CA . ILE A 1 176 ? -13.616 -0.509 6.956 1.00 74.31 176 ILE A CA 1
ATOM 1361 C C . ILE A 1 176 ? -13.010 -1.072 8.243 1.00 74.31 176 ILE A C 1
ATOM 1363 O O . ILE A 1 176 ? -13.331 -2.197 8.621 1.00 74.31 176 ILE A O 1
ATOM 1367 N N . MET A 1 177 ? -12.124 -0.329 8.908 1.00 72.69 177 MET A N 1
ATOM 1368 C CA . MET A 1 177 ? -11.329 -0.847 10.018 1.00 72.69 177 MET A CA 1
ATOM 1369 C C . MET A 1 177 ? -11.403 0.051 11.251 1.00 72.69 177 MET A C 1
ATOM 1371 O O . MET A 1 177 ? -11.372 1.277 11.156 1.00 72.69 177 MET A O 1
ATOM 1375 N N . GLN A 1 178 ? -11.466 -0.576 12.426 1.00 70.19 178 GLN A N 1
ATOM 1376 C CA . GLN A 1 178 ? -11.382 0.129 13.700 1.00 70.19 178 GLN A CA 1
ATOM 1377 C C . GLN A 1 178 ? -9.951 0.578 13.965 1.00 70.19 178 GLN A C 1
ATOM 1379 O O . GLN A 1 178 ? -9.016 -0.215 13.909 1.00 70.19 178 GLN A O 1
ATOM 1384 N N . SER A 1 179 ? -9.799 1.840 14.353 1.00 65.69 179 SER A N 1
ATOM 1385 C CA . SER A 1 179 ? -8.508 2.415 14.729 1.00 65.69 179 SER A CA 1
ATOM 1386 C C . SER A 1 179 ? -7.850 1.704 15.925 1.00 65.69 179 SER A C 1
ATOM 1388 O O . SER A 1 179 ? -6.636 1.762 16.055 1.00 65.69 179 SER A O 1
ATOM 1390 N N . ASN A 1 180 ? -8.631 1.034 16.787 1.00 67.06 180 ASN A N 1
ATOM 1391 C CA . ASN A 1 180 ? -8.176 0.380 18.026 1.00 67.06 180 ASN A CA 1
ATOM 1392 C C . ASN A 1 180 ? -7.902 -1.135 17.881 1.00 67.06 180 ASN A C 1
ATOM 1394 O O . ASN A 1 180 ? -7.901 -1.864 18.868 1.00 67.06 180 ASN A O 1
ATOM 1398 N N . GLU A 1 181 ? -7.731 -1.648 16.662 1.00 67.38 181 GLU A N 1
ATOM 1399 C CA . GLU A 1 181 ? -7.434 -3.072 16.465 1.00 67.38 181 GLU A CA 1
ATOM 1400 C C . GLU A 1 181 ? -6.002 -3.415 16.925 1.00 67.38 181 GLU A C 1
ATOM 1402 O O . GLU A 1 181 ? -5.046 -2.887 16.354 1.00 67.38 181 GLU A O 1
ATOM 1407 N N . PRO A 1 182 ? -5.796 -4.341 17.887 1.00 67.44 182 PRO A N 1
ATOM 1408 C CA . PRO A 1 182 ? -4.458 -4.711 18.375 1.00 67.44 182 PRO A CA 1
ATOM 1409 C C . PRO A 1 182 ? -3.555 -5.326 17.294 1.00 67.44 182 PRO A C 1
ATOM 1411 O O . PRO A 1 182 ? -2.332 -5.378 17.438 1.00 67.44 182 PRO A O 1
ATOM 1414 N N . ARG A 1 183 ? -4.161 -5.809 16.200 1.00 65.38 183 ARG A N 1
ATOM 1415 C CA . ARG A 1 183 ? -3.467 -6.360 15.028 1.00 65.38 183 ARG A CA 1
ATOM 1416 C C . ARG A 1 183 ? -2.844 -5.271 14.144 1.00 65.38 183 ARG A C 1
ATOM 1418 O O . ARG A 1 183 ? -1.966 -5.584 13.348 1.00 65.38 183 ARG A O 1
ATOM 1425 N N . LEU A 1 184 ? -3.214 -3.998 14.328 1.00 62.38 184 LEU A N 1
ATOM 1426 C CA . LEU A 1 184 ? -2.575 -2.831 13.702 1.00 62.38 184 LEU A CA 1
ATOM 1427 C C . LEU A 1 184 ? -1.284 -2.438 14.426 1.00 62.38 184 LEU A C 1
ATOM 1429 O O . LEU A 1 184 ? -1.072 -1.286 14.802 1.00 62.38 184 LEU A O 1
ATOM 1433 N N . ASN A 1 185 ? -0.398 -3.402 14.656 1.00 63.69 185 ASN A N 1
ATOM 1434 C CA . ASN A 1 185 ? 0.889 -3.096 15.255 1.00 63.69 185 ASN A CA 1
ATOM 1435 C C . ASN A 1 185 ? 1.824 -2.511 14.191 1.00 63.69 185 ASN A C 1
ATOM 1437 O O . ASN A 1 185 ? 2.373 -3.241 13.368 1.00 63.69 185 ASN A O 1
ATOM 1441 N N . LEU A 1 186 ? 2.054 -1.195 14.257 1.00 57.94 186 LEU A N 1
ATOM 1442 C CA . LEU A 1 186 ? 2.999 -0.459 13.399 1.00 57.94 186 LEU A CA 1
ATOM 1443 C C . LEU A 1 186 ? 4.441 -1.002 13.470 1.00 57.94 186 LEU A C 1
ATOM 1445 O O . LEU A 1 186 ? 5.225 -0.757 12.560 1.00 57.94 186 LEU A O 1
ATOM 1449 N N . ASN A 1 187 ? 4.774 -1.747 14.530 1.00 53.66 187 ASN A N 1
ATOM 1450 C CA . ASN A 1 187 ? 6.083 -2.376 14.742 1.00 53.66 187 ASN A CA 1
ATOM 1451 C C . ASN A 1 187 ? 6.135 -3.855 14.320 1.00 53.66 187 ASN A C 1
ATOM 1453 O O . ASN A 1 187 ? 7.187 -4.484 14.413 1.00 53.66 187 ASN A O 1
ATOM 1457 N N . SER A 1 188 ? 5.010 -4.445 13.908 1.00 54.81 188 SER A N 1
ATOM 1458 C CA . SER A 1 188 ? 4.990 -5.836 13.456 1.00 54.81 188 SER A CA 1
ATOM 1459 C C . SER A 1 188 ? 5.355 -5.903 11.974 1.00 54.81 188 SER A C 1
ATOM 1461 O O . SER A 1 188 ? 4.615 -5.432 11.116 1.00 54.81 188 SER A O 1
ATOM 1463 N N . HIS A 1 189 ? 6.512 -6.491 11.666 1.00 53.72 189 HIS A N 1
ATOM 1464 C CA . HIS A 1 189 ? 6.977 -6.753 10.299 1.00 53.72 189 HIS A CA 1
ATOM 1465 C C . HIS A 1 189 ? 6.290 -7.985 9.681 1.00 53.72 189 HIS A C 1
ATOM 1467 O O . HIS A 1 189 ? 6.943 -8.792 9.027 1.00 53.72 189 HIS A O 1
ATOM 1473 N N . ASP A 1 190 ? 4.990 -8.169 9.924 1.00 60.16 190 ASP A N 1
ATOM 1474 C CA . ASP A 1 190 ? 4.241 -9.337 9.456 1.00 60.16 190 ASP A CA 1
ATOM 1475 C C . ASP A 1 190 ? 3.256 -8.937 8.347 1.00 60.16 190 ASP A C 1
ATOM 1477 O O . ASP A 1 190 ? 2.556 -7.926 8.448 1.00 60.16 190 ASP A O 1
ATOM 1481 N N . ALA A 1 191 ? 3.176 -9.730 7.274 1.00 58.00 191 ALA A N 1
ATOM 1482 C CA . ALA A 1 191 ? 2.273 -9.463 6.147 1.00 58.00 191 ALA A CA 1
ATOM 1483 C C . ALA A 1 191 ? 0.792 -9.507 6.575 1.00 58.00 191 ALA A C 1
ATOM 1485 O O . ALA A 1 191 ? -0.057 -8.836 5.979 1.00 58.00 191 ALA A O 1
ATOM 1486 N N . ALA A 1 192 ? 0.496 -10.248 7.648 1.00 59.53 192 ALA A N 1
ATOM 1487 C CA . ALA A 1 192 ? -0.828 -10.357 8.252 1.00 59.53 192 ALA A CA 1
ATOM 1488 C C . ALA A 1 192 ? -1.326 -9.056 8.911 1.00 59.53 192 ALA A C 1
ATOM 1490 O O . ALA A 1 192 ? -2.524 -8.927 9.161 1.00 59.53 192 ALA A O 1
ATOM 1491 N N . SER A 1 193 ? -0.436 -8.094 9.177 1.00 62.06 193 SER A N 1
ATOM 1492 C CA . SER A 1 193 ? -0.778 -6.817 9.818 1.00 62.06 193 SER A CA 1
ATOM 1493 C C . SER A 1 193 ? -1.302 -5.765 8.830 1.00 62.06 193 SER A C 1
ATOM 1495 O O . SER A 1 193 ? -1.593 -4.631 9.212 1.00 62.06 193 SER A O 1
ATOM 1497 N N . SER A 1 194 ? -1.429 -6.118 7.544 1.00 73.56 194 SER A N 1
ATOM 1498 C CA . SER A 1 194 ? -1.978 -5.226 6.523 1.00 73.56 194 SER A CA 1
ATOM 1499 C C . SER A 1 194 ? -3.454 -4.899 6.807 1.00 73.56 194 SER A C 1
ATOM 1501 O O . SER A 1 194 ? -4.272 -5.820 6.898 1.00 73.56 194 SER A O 1
ATOM 1503 N N . PRO A 1 195 ? -3.845 -3.610 6.856 1.00 74.56 195 PRO A N 1
ATOM 1504 C CA . PRO A 1 195 ? -5.220 -3.188 7.127 1.00 74.56 195 PRO A CA 1
ATOM 1505 C C . PRO A 1 195 ? -6.277 -3.827 6.223 1.00 74.56 195 PRO A C 1
ATOM 1507 O O . PRO A 1 195 ? -7.356 -4.190 6.682 1.00 74.56 195 PRO A O 1
ATOM 1510 N N . PHE A 1 196 ? -5.968 -4.002 4.934 1.00 75.19 196 PHE A N 1
ATOM 1511 C CA . PHE A 1 196 ? -6.885 -4.648 3.993 1.00 75.19 196 PHE A CA 1
ATOM 1512 C C . PHE A 1 196 ? -7.041 -6.142 4.282 1.00 75.19 196 PHE A C 1
ATOM 1514 O O . PHE A 1 196 ? -8.146 -6.663 4.184 1.00 75.19 196 PHE A O 1
ATOM 1521 N N . VAL A 1 197 ? -5.962 -6.824 4.669 1.00 75.12 197 VAL A N 1
ATOM 1522 C CA . VAL A 1 197 ? -6.000 -8.254 5.013 1.00 75.12 197 VAL A CA 1
ATOM 1523 C C . VAL A 1 197 ? -6.788 -8.462 6.305 1.00 75.12 197 VAL A C 1
ATOM 1525 O O . VAL A 1 197 ? -7.656 -9.331 6.356 1.00 75.12 197 VAL A O 1
ATOM 1528 N N . ILE A 1 198 ? -6.562 -7.617 7.315 1.00 74.88 198 ILE A N 1
ATOM 1529 C CA . ILE A 1 198 ? -7.318 -7.639 8.574 1.00 74.88 198 ILE A CA 1
ATOM 1530 C C . ILE A 1 198 ? -8.801 -7.351 8.315 1.00 74.88 198 ILE A C 1
ATOM 1532 O O . ILE A 1 198 ? -9.653 -8.088 8.802 1.00 74.88 198 ILE A O 1
ATOM 1536 N N . ALA A 1 199 ? -9.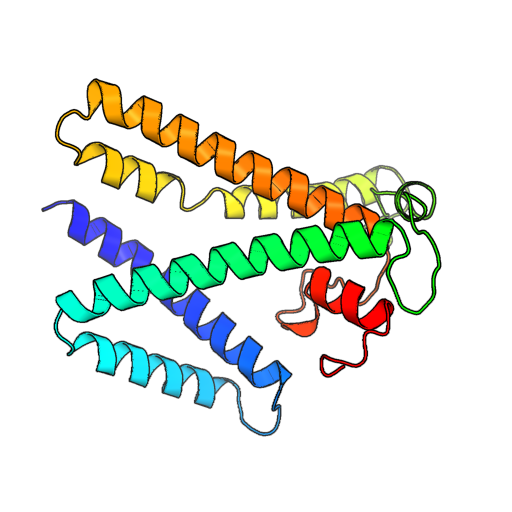130 -6.336 7.510 1.00 73.75 199 ALA A N 1
ATOM 1537 C CA . ALA A 1 199 ? -10.519 -6.009 7.185 1.00 73.75 199 ALA A CA 1
ATOM 1538 C C . ALA A 1 199 ? -11.232 -7.155 6.445 1.00 73.75 199 ALA A C 1
ATOM 1540 O O . ALA A 1 199 ? -12.379 -7.474 6.757 1.00 73.75 199 ALA A O 1
ATOM 1541 N N . ILE A 1 200 ? -10.546 -7.819 5.509 1.00 74.25 200 ILE A N 1
ATOM 1542 C CA . ILE A 1 200 ? -11.076 -8.993 4.801 1.00 74.25 200 ILE A CA 1
ATOM 1543 C C . ILE A 1 200 ? -11.277 -10.167 5.770 1.00 74.25 200 ILE A C 1
ATOM 1545 O O . ILE A 1 200 ? -12.341 -10.787 5.754 1.00 74.25 200 ILE A O 1
ATOM 1549 N N . SER A 1 201 ? -10.305 -10.432 6.647 1.00 73.50 201 SER A N 1
ATOM 1550 C CA . SER A 1 201 ? -10.393 -11.470 7.683 1.00 73.50 201 SER A CA 1
ATOM 1551 C C . SER A 1 201 ? -11.573 -11.219 8.631 1.00 73.50 201 SER A C 1
ATOM 1553 O O . SER A 1 201 ? -12.402 -12.108 8.825 1.00 73.50 201 SER A O 1
ATOM 1555 N N . ASN A 1 202 ? -11.729 -9.984 9.118 1.00 71.19 202 ASN A N 1
ATOM 1556 C CA . ASN A 1 202 ? -12.844 -9.569 9.973 1.00 71.19 202 ASN A CA 1
ATOM 1557 C C . ASN A 1 202 ? -14.200 -9.666 9.251 1.00 71.19 202 ASN A C 1
ATOM 1559 O O . ASN A 1 202 ? -15.210 -9.978 9.876 1.00 71.19 202 ASN A O 1
ATOM 1563 N N . SER A 1 203 ? -14.233 -9.441 7.932 1.00 66.94 203 SER A N 1
ATOM 1564 C CA . SER A 1 203 ? -15.453 -9.573 7.126 1.00 66.94 203 SER A CA 1
ATOM 1565 C C . SER A 1 203 ? -15.874 -11.025 6.854 1.00 66.94 203 SER A C 1
ATOM 1567 O O . SER A 1 203 ? -16.971 -11.249 6.346 1.00 66.94 203 SER A O 1
ATOM 1569 N N . GLY A 1 204 ? -15.043 -12.019 7.196 1.00 62.16 204 GLY A N 1
ATOM 1570 C CA . GLY A 1 204 ? -15.390 -13.440 7.096 1.00 62.16 204 GLY A CA 1
ATOM 1571 C C . GLY A 1 204 ? -15.454 -13.996 5.667 1.00 62.16 204 GLY A C 1
ATOM 1572 O O . GLY A 1 204 ? -16.130 -14.999 5.426 1.00 62.16 204 GLY A O 1
ATOM 1573 N N . ILE A 1 205 ? -14.780 -13.365 4.697 1.00 62.56 205 ILE A N 1
ATOM 1574 C CA . ILE A 1 205 ? -14.730 -13.857 3.311 1.00 62.56 205 ILE A CA 1
ATOM 1575 C C . ILE A 1 205 ? -13.906 -15.155 3.258 1.00 62.56 205 ILE A C 1
ATOM 1577 O O . ILE A 1 205 ? -12.684 -15.147 3.349 1.00 62.56 205 ILE A O 1
ATOM 1581 N N . LYS A 1 206 ? -14.598 -16.282 3.059 1.00 49.69 206 LYS A N 1
ATOM 1582 C CA . LYS A 1 206 ? -14.083 -17.666 3.132 1.00 49.69 206 LYS A CA 1
ATOM 1583 C C . LYS A 1 206 ? -13.078 -18.074 2.034 1.00 49.69 206 LYS A C 1
ATOM 1585 O O . LYS A 1 206 ? -12.644 -19.219 2.008 1.00 49.69 206 LYS A O 1
ATOM 1590 N N . ILE A 1 207 ? -12.768 -17.180 1.092 1.00 52.91 207 ILE A N 1
ATOM 1591 C CA . ILE A 1 207 ? -11.994 -17.475 -0.132 1.00 52.91 207 ILE A CA 1
ATOM 1592 C C . ILE A 1 207 ? -10.478 -17.262 0.051 1.00 52.91 207 ILE A C 1
ATOM 1594 O O . ILE A 1 207 ? -9.698 -17.731 -0.774 1.00 52.91 207 ILE A O 1
ATOM 1598 N N . LEU A 1 208 ? -10.034 -16.610 1.129 1.00 46.47 208 LEU A N 1
ATOM 1599 C CA . LEU A 1 208 ? -8.613 -16.384 1.413 1.00 46.47 208 LEU A CA 1
ATOM 1600 C C . LEU A 1 208 ? -8.256 -16.993 2.778 1.00 46.47 208 LEU A C 1
ATOM 1602 O O . LEU A 1 208 ? -9.076 -16.906 3.694 1.00 46.47 208 LEU A O 1
ATOM 1606 N N . PRO A 1 209 ? -7.086 -17.638 2.927 1.00 41.50 209 PRO A N 1
ATOM 1607 C CA . PRO A 1 209 ? -6.732 -18.288 4.177 1.00 41.50 209 PRO A CA 1
ATOM 1608 C C . PRO A 1 209 ? -6.512 -17.245 5.262 1.00 41.50 209 PRO A C 1
ATOM 1610 O O . PRO A 1 209 ? -5.826 -16.245 5.066 1.00 41.50 209 PRO A O 1
ATOM 1613 N N . SER A 1 210 ? -7.162 -17.512 6.384 1.00 39.50 210 SER A N 1
ATOM 1614 C CA . SER A 1 210 ? -7.082 -16.811 7.659 1.00 39.50 210 SER A CA 1
ATOM 1615 C C . SER A 1 210 ? -5.819 -17.163 8.428 1.00 39.50 210 SER A C 1
ATOM 1617 O O . SER A 1 210 ? -5.533 -18.382 8.485 1.00 39.50 210 SER A O 1
#

Sequence (210 aa):
MPCRDILNEISPSALAAELSASAILINYWTKAVNNAVWMMLMLAVVVGLNFAPAHFYGEFEFWFASIKLVTILCLRILGIVLDLGGGPMHDRIGFRYWKNPGPFIEFLGIQGTAGRFLGFWPALIQATVSCVGTEITAITAGEAKNPKKALPSAIRKVTIRIWVFYILGTFVIGLIMQSNEPRLNLNSHDAASSPFVIAISNSGIKILPS

Radius of gyration: 20.48 Å; chains: 1; bounding box: 52×46×53 Å

InterPro domains:
  IPR004841 Amino acid permease/SLC12A domain [PF00324] (14-209)
  IPR050524 Amino-acid permease-like [PTHR43341] (14-210)

Foldseek 3Di:
DVVVVVCVVPVVVVLVVVLLLQLLVVCVVDVPDDSVVSSVVVVVVVVVCVPDDPVVVVVVVVVVVVVVVVVLVVLLVVLVCVCCQVFPVSDHLVCVQCVPPHPFDQAPPDDDPVSSVVVVVVVVVVVVVVCPPLVVQLVVCCPDPCNVPSNVVSSVVVVVVSVVSVVSVVVSLSSQDHPPDPLCDPPDPHPCSDSSNVSCVVSVPPPDDD

Organism: NCBI:txid708437